Protein AF-A0AAW1XND9-F1 (afdb_monomer)

Solvent-accessible surface area (backbone atoms only — not comparable to full-atom values): 12584 Å² total; per-residue (Å²): 125,71,69,65,56,55,53,52,51,52,52,52,51,50,51,51,53,53,51,58,65,66,72,73,72,78,84,72,56,80,54,78,73,51,59,54,46,47,53,48,54,53,56,65,53,51,74,83,47,67,91,60,60,62,40,52,48,30,44,56,51,40,47,59,18,42,73,45,104,36,63,16,42,23,66,69,45,68,46,87,85,69,55,77,86,71,70,86,69,72,77,70,81,88,61,98,71,51,48,54,26,38,45,34,54,50,42,22,48,52,31,42,33,73,73,72,44,77,84,70,91,66,86,58,81,48,56,46,54,94,60,41,63,64,71,56,43,70,72,60,57,78,54,55,83,57,54,68,71,56,44,49,49,54,41,41,78,74,71,40,49,71,70,53,48,57,56,57,57,50,54,46,80,61,84,87,78,67,65,81,63,50,70,83,55,84,85,82,69,81,86,52,96,84,65,79,72,82,76,74,64,78,66,74

Structure (mmCIF, N/CA/C/O backbone):
data_AF-A0AAW1XND9-F1
#
_entry.id   AF-A0AAW1XND9-F1
#
loop_
_atom_site.group_PDB
_atom_site.id
_atom_site.type_symbol
_atom_site.label_atom_id
_atom_site.label_alt_id
_atom_site.label_comp_id
_atom_site.label_asym_id
_atom_site.label_entity_id
_atom_site.label_seq_id
_atom_site.pdbx_PDB_ins_code
_atom_site.Cartn_x
_atom_site.Cartn_y
_atom_site.Cartn_z
_atom_site.occupancy
_atom_site.B_iso_or_equiv
_atom_site.auth_seq_id
_atom_site.auth_comp_id
_atom_site.auth_asym_id
_atom_site.auth_atom_id
_atom_site.pdbx_PDB_model_num
ATOM 1 N N . MET A 1 1 ? -21.453 4.782 -55.027 1.00 54.72 1 MET A N 1
ATOM 2 C CA . MET A 1 1 ? -22.451 4.601 -53.940 1.00 54.72 1 MET A CA 1
ATOM 3 C C . MET A 1 1 ? -21.939 3.827 -52.712 1.00 54.72 1 MET A C 1
ATOM 5 O O . MET A 1 1 ? -22.489 4.045 -51.645 1.00 54.72 1 MET A O 1
ATOM 9 N N . LYS A 1 2 ? -20.880 2.998 -52.791 1.00 58.53 2 LYS A N 1
ATOM 10 C CA . LYS A 1 2 ? -20.396 2.176 -51.653 1.00 58.53 2 LYS A CA 1
ATOM 11 C C . LYS A 1 2 ? -19.623 2.944 -50.556 1.00 58.53 2 LYS A C 1
ATOM 13 O O . LYS A 1 2 ? -19.772 2.629 -49.385 1.00 58.53 2 LYS A O 1
ATOM 18 N N . ALA A 1 3 ? -18.882 4.001 -50.900 1.00 56.44 3 ALA A N 1
ATOM 19 C CA . ALA A 1 3 ? -18.059 4.751 -49.936 1.00 56.44 3 ALA A CA 1
ATOM 20 C C . ALA A 1 3 ? -18.861 5.561 -48.893 1.00 56.44 3 ALA A C 1
ATOM 22 O O . ALA A 1 3 ? -18.398 5.763 -47.775 1.00 56.44 3 ALA A O 1
ATOM 23 N N . ARG A 1 4 ? -20.088 5.985 -49.228 1.00 61.75 4 ARG A N 1
ATOM 24 C CA . ARG A 1 4 ? -20.937 6.781 -48.321 1.00 61.75 4 ARG A CA 1
ATOM 25 C C . ARG A 1 4 ? -21.449 5.961 -47.131 1.00 61.75 4 ARG A C 1
ATOM 27 O O . ARG A 1 4 ? -21.575 6.498 -46.039 1.00 61.75 4 ARG A O 1
ATOM 34 N N . TRP A 1 5 ? -21.681 4.664 -47.332 1.00 63.47 5 TRP A N 1
ATOM 35 C CA . TRP A 1 5 ? -22.137 3.752 -46.279 1.00 63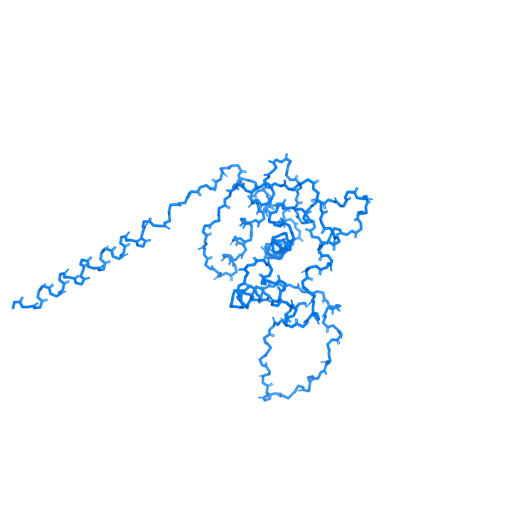.47 5 TRP A CA 1
ATOM 36 C C . TRP A 1 5 ? -21.012 3.335 -45.331 1.00 63.47 5 TRP A C 1
ATOM 38 O O . TRP A 1 5 ? -21.243 3.215 -44.133 1.00 63.47 5 TRP A O 1
ATOM 48 N N . VAL A 1 6 ? -19.783 3.192 -45.839 1.00 74.62 6 VAL A N 1
ATOM 49 C CA . VAL A 1 6 ? -18.612 2.881 -45.002 1.00 74.62 6 VAL A CA 1
ATOM 50 C C . VAL A 1 6 ? -18.315 4.031 -44.040 1.00 74.62 6 VAL A C 1
ATOM 52 O O . VAL A 1 6 ? -18.119 3.796 -42.853 1.00 74.62 6 VAL A O 1
ATOM 55 N N . PHE A 1 7 ? -18.364 5.279 -44.516 1.00 73.81 7 PHE A N 1
ATOM 56 C CA . PHE A 1 7 ? -18.145 6.444 -43.657 1.00 73.81 7 PHE A CA 1
ATOM 57 C C . PHE A 1 7 ? -19.231 6.581 -42.579 1.00 73.81 7 PHE A C 1
ATOM 59 O O . PHE A 1 7 ? -18.919 6.820 -41.418 1.00 73.81 7 PHE A O 1
ATOM 66 N N . ALA A 1 8 ? -20.499 6.345 -42.936 1.00 74.94 8 ALA A N 1
ATOM 67 C CA . ALA A 1 8 ? -21.600 6.365 -41.975 1.00 74.94 8 ALA A CA 1
ATOM 68 C C . ALA A 1 8 ? -21.445 5.290 -40.883 1.00 74.94 8 ALA A C 1
ATOM 70 O O . ALA A 1 8 ? -21.659 5.581 -39.711 1.00 74.94 8 ALA A O 1
ATOM 71 N N . MET A 1 9 ? -21.009 4.077 -41.242 1.00 77.31 9 MET A N 1
ATOM 72 C CA . MET A 1 9 ? -20.778 2.998 -40.273 1.00 77.31 9 MET A CA 1
ATOM 73 C C . MET A 1 9 ? -19.604 3.294 -39.335 1.00 77.31 9 MET A C 1
ATOM 75 O O . MET A 1 9 ? -19.715 3.047 -38.138 1.00 77.31 9 MET A O 1
ATOM 79 N N . VAL A 1 10 ? -18.511 3.875 -39.841 1.00 79.50 10 VAL A N 1
ATOM 80 C CA . VAL A 1 10 ? -17.361 4.269 -39.006 1.00 79.50 10 VAL A CA 1
ATOM 81 C C . VAL A 1 10 ? -17.747 5.373 -38.023 1.00 79.50 10 VAL A C 1
ATOM 83 O O . VAL A 1 10 ? -17.384 5.283 -36.854 1.00 79.50 10 VAL A O 1
ATOM 86 N N . VAL A 1 11 ? -18.520 6.373 -38.459 1.00 80.44 11 VAL A N 1
ATOM 87 C CA . VAL A 1 11 ? -18.984 7.462 -37.584 1.00 80.44 11 VAL A CA 1
ATOM 88 C C . VAL A 1 11 ? -19.924 6.932 -36.503 1.00 80.44 11 VAL A C 1
ATOM 90 O O . VAL A 1 11 ? -19.716 7.240 -35.337 1.00 80.44 11 VAL A O 1
ATOM 93 N N . VAL A 1 12 ? -20.898 6.084 -36.852 1.00 79.88 12 VAL A N 1
ATOM 94 C CA . VAL A 1 12 ? -21.815 5.483 -35.865 1.00 79.88 12 VAL A CA 1
ATOM 95 C C . VAL A 1 12 ? -21.052 4.610 -34.868 1.00 79.88 12 VAL A C 1
ATOM 97 O O . VAL A 1 12 ? -21.299 4.704 -33.669 1.00 79.88 12 VAL A O 1
ATOM 100 N N . PHE A 1 13 ? -20.086 3.814 -35.331 1.00 78.25 13 PHE A N 1
ATOM 101 C CA . PHE A 1 13 ? -19.268 2.983 -34.450 1.00 78.25 13 PHE A CA 1
ATOM 102 C C . PHE A 1 13 ? -18.411 3.837 -33.504 1.00 78.25 13 PHE A C 1
ATOM 104 O O . PHE A 1 13 ? -18.392 3.582 -32.303 1.00 78.25 13 PHE A O 1
ATOM 111 N N . PHE A 1 14 ? -17.778 4.905 -34.004 1.00 71.75 14 PHE A N 1
ATOM 112 C CA . PHE A 1 14 ? -17.032 5.845 -33.162 1.00 71.75 14 PHE A CA 1
ATOM 113 C C . PHE A 1 14 ? -17.938 6.577 -32.168 1.00 71.75 14 PHE A C 1
ATOM 115 O O . PHE A 1 14 ? -17.566 6.710 -31.008 1.00 71.75 14 PHE A O 1
ATOM 122 N N . SER A 1 15 ? -19.138 7.006 -32.565 1.00 72.00 15 SER A N 1
ATOM 123 C CA . SER A 1 15 ? -20.089 7.661 -31.657 1.00 72.00 15 SER A CA 1
ATOM 124 C C . SER A 1 15 ? -20.584 6.723 -30.555 1.00 72.00 15 SER A C 1
ATOM 126 O O . SER A 1 15 ? -20.690 7.147 -29.407 1.00 72.00 15 SER A O 1
ATOM 128 N N . VAL A 1 16 ? -20.840 5.450 -30.871 1.00 72.06 16 VAL A N 1
ATOM 129 C CA . VAL A 1 16 ? -21.242 4.442 -29.876 1.00 72.06 16 VAL A CA 1
ATOM 130 C C . VAL A 1 16 ? -20.089 4.126 -28.922 1.00 72.06 16 VAL A C 1
ATOM 132 O O . VAL A 1 16 ? -20.309 4.084 -27.715 1.00 72.06 16 VAL A O 1
ATOM 135 N N . VAL A 1 17 ? -18.858 3.984 -29.425 1.00 70.38 17 VAL A N 1
ATOM 136 C CA . VAL A 1 17 ? -17.667 3.762 -28.585 1.00 70.38 17 VAL A CA 1
ATOM 137 C C . VAL A 1 17 ? -17.398 4.966 -27.677 1.00 70.38 17 VAL A C 1
ATOM 139 O O . VAL A 1 17 ? -17.220 4.774 -26.477 1.00 70.38 17 VAL A O 1
ATOM 142 N N . ILE A 1 18 ? -17.455 6.196 -28.207 1.00 62.56 18 ILE A N 1
ATOM 143 C CA . ILE A 1 18 ? -17.292 7.435 -27.424 1.00 62.56 18 ILE A CA 1
ATOM 144 C C . ILE A 1 18 ? -18.392 7.549 -26.360 1.00 62.56 18 ILE A C 1
ATOM 146 O O . ILE A 1 18 ? -18.117 7.904 -25.211 1.00 62.56 18 ILE A O 1
ATOM 150 N N . SER A 1 19 ? -19.636 7.206 -26.710 1.00 61.00 19 SER A N 1
ATOM 151 C CA . SER A 1 19 ? -20.745 7.216 -25.757 1.00 61.00 19 SER A CA 1
ATOM 152 C C . SER A 1 19 ? -20.571 6.164 -24.660 1.00 61.00 19 SER A C 1
ATOM 154 O O . SER A 1 19 ? -20.905 6.449 -23.515 1.00 61.00 19 SER A O 1
ATOM 156 N N . TRP A 1 20 ? -20.017 4.988 -24.972 1.00 51.31 20 TRP A N 1
ATOM 157 C CA . TRP A 1 20 ? -19.762 3.930 -23.988 1.00 51.31 20 TRP A CA 1
ATOM 158 C C . TRP A 1 20 ? -18.602 4.268 -23.043 1.00 51.31 20 TRP A C 1
ATOM 160 O O . TRP A 1 20 ? -18.659 3.931 -21.859 1.00 51.31 20 TRP A O 1
ATOM 170 N N . SER A 1 21 ? -17.586 4.993 -23.526 1.00 51.00 21 SER A N 1
ATOM 171 C CA . SER A 1 21 ? -16.521 5.537 -22.672 1.00 51.00 21 SER A CA 1
ATOM 172 C C . SER A 1 21 ? -17.011 6.643 -21.731 1.00 51.00 21 SER A C 1
ATOM 174 O O . SER A 1 21 ? -16.506 6.748 -20.618 1.00 51.00 21 SER A O 1
ATOM 176 N N . ASN A 1 22 ? -18.026 7.421 -22.125 1.00 52.88 22 ASN A N 1
ATOM 177 C CA . ASN A 1 22 ? -18.561 8.505 -21.293 1.00 52.88 22 ASN A CA 1
ATOM 178 C C . ASN A 1 22 ? -19.518 8.023 -20.187 1.00 52.88 22 ASN A C 1
ATOM 180 O O . ASN A 1 22 ? -19.703 8.726 -19.200 1.00 52.88 22 ASN A O 1
ATOM 184 N N . THR A 1 23 ? -20.109 6.828 -20.302 1.00 42.19 23 THR A N 1
ATOM 185 C CA . THR A 1 23 ? -21.113 6.318 -19.342 1.00 42.19 23 THR A CA 1
ATOM 186 C C . THR A 1 23 ? -20.542 5.475 -18.195 1.00 42.19 23 THR A C 1
ATOM 188 O O . THR A 1 23 ? -21.293 4.760 -17.537 1.00 42.19 23 THR A O 1
ATOM 191 N N . ARG A 1 24 ? -19.226 5.503 -17.938 1.00 47.62 24 ARG A N 1
ATOM 192 C CA . ARG A 1 24 ? -18.616 4.719 -16.842 1.00 47.62 24 ARG A CA 1
ATOM 193 C C . ARG A 1 24 ? -17.697 5.526 -15.921 1.00 47.62 24 ARG A C 1
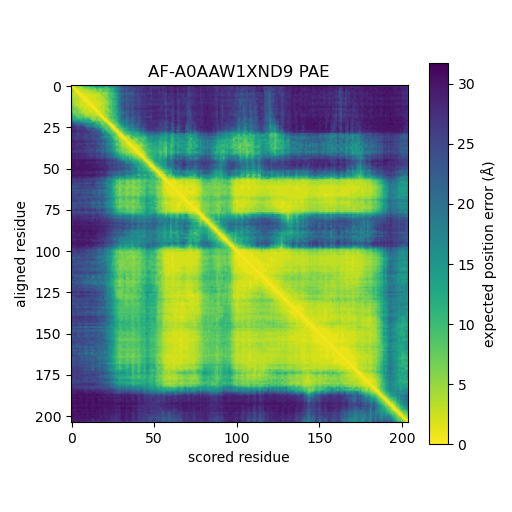ATOM 195 O O . ARG A 1 24 ? -16.731 4.990 -15.388 1.00 47.62 24 ARG A O 1
ATOM 202 N N . VAL A 1 25 ? -18.036 6.792 -15.696 1.00 44.78 25 VAL A N 1
ATOM 203 C CA . VAL A 1 25 ? -17.562 7.565 -14.539 1.00 44.78 25 VAL A CA 1
ATOM 204 C C . VAL A 1 25 ? -18.786 8.165 -13.851 1.00 44.78 25 VAL A C 1
ATOM 206 O O . VAL A 1 25 ? -18.973 9.374 -13.802 1.00 44.78 25 VAL A O 1
ATOM 209 N N . GLU A 1 26 ? -19.670 7.298 -13.358 1.00 43.38 26 GLU A N 1
ATOM 210 C CA . GLU A 1 26 ? -20.587 7.714 -12.302 1.00 43.38 26 GLU A CA 1
ATOM 211 C C . GLU A 1 26 ? -19.734 7.812 -11.033 1.00 43.38 26 GLU A C 1
ATOM 213 O O . GLU A 1 26 ? -19.273 6.810 -10.481 1.00 43.38 26 GLU A O 1
ATOM 218 N N . SER A 1 27 ? -19.425 9.050 -10.658 1.00 44.75 27 SER A N 1
ATOM 219 C CA . SER A 1 27 ? -18.696 9.432 -9.453 1.00 44.75 27 SER A CA 1
ATOM 220 C C . SER A 1 27 ? -19.566 9.158 -8.222 1.00 44.75 27 SER A C 1
ATOM 222 O O . SER A 1 27 ? -20.038 10.071 -7.549 1.00 44.75 27 SER A O 1
ATOM 224 N N . GLU A 1 28 ? -19.816 7.889 -7.927 1.00 47.56 28 GLU A N 1
ATOM 225 C CA . GLU A 1 28 ? -20.579 7.481 -6.754 1.00 47.56 28 GLU A CA 1
ATOM 226 C C . GLU A 1 28 ? -19.681 7.446 -5.506 1.00 47.56 28 GLU A C 1
ATOM 228 O O . GLU A 1 28 ? -18.756 6.642 -5.403 1.00 47.56 28 GLU A O 1
ATOM 233 N N . ARG A 1 29 ? -20.047 8.287 -4.524 1.00 52.44 29 ARG A N 1
ATOM 234 C CA . ARG A 1 29 ? -19.648 8.277 -3.099 1.00 52.44 29 ARG A CA 1
ATOM 235 C C . ARG A 1 29 ? -18.260 8.807 -2.724 1.00 52.44 29 ARG A C 1
ATOM 237 O O . ARG A 1 29 ? -17.490 8.118 -2.060 1.00 52.44 29 ARG A O 1
ATOM 244 N N . GLU A 1 30 ? -18.011 10.097 -2.928 1.00 53.81 30 GLU A N 1
ATOM 245 C CA . GLU A 1 30 ? -17.234 10.845 -1.926 1.00 53.81 30 GLU A CA 1
ATOM 246 C C . GLU A 1 30 ? -18.230 11.549 -0.992 1.00 53.81 30 GLU A C 1
ATOM 248 O O . GLU A 1 30 ? -19.000 12.411 -1.418 1.00 53.81 30 GLU A O 1
ATOM 253 N N . LYS A 1 31 ? -18.305 11.132 0.280 1.00 58.16 31 LYS A N 1
ATOM 254 C CA . LYS A 1 31 ? -19.190 11.782 1.263 1.00 58.16 31 LYS A CA 1
ATOM 255 C C . LYS A 1 31 ? -18.728 13.241 1.441 1.00 58.16 31 LYS A C 1
ATOM 257 O O . LYS A 1 31 ? -17.542 13.447 1.678 1.00 58.16 31 LYS A O 1
ATOM 262 N N . PRO A 1 32 ? -19.615 14.252 1.452 1.00 56.12 32 PRO A N 1
ATOM 263 C CA . PRO A 1 32 ? -19.213 15.655 1.641 1.00 56.12 32 PRO A CA 1
ATOM 264 C C . PRO A 1 32 ? -18.427 15.939 2.938 1.00 56.12 32 PRO A C 1
ATOM 266 O O . PRO A 1 32 ? -17.696 16.917 3.026 1.00 56.12 32 PRO A O 1
ATOM 269 N N . SER A 1 33 ? -18.564 15.087 3.962 1.00 55.97 33 SER A N 1
ATOM 270 C CA . SER A 1 33 ? -17.793 15.158 5.213 1.00 55.97 33 SER A CA 1
ATOM 271 C C . SER A 1 33 ? -16.352 14.643 5.088 1.00 55.97 33 SER A C 1
ATOM 273 O O . SER A 1 33 ? -15.500 14.947 5.922 1.00 55.97 33 SER A O 1
ATOM 275 N N . LEU A 1 34 ? -16.088 13.813 4.081 1.00 58.41 34 LEU A N 1
ATOM 276 C CA . LEU A 1 34 ? -14.794 13.196 3.820 1.00 58.41 34 LEU A CA 1
ATOM 277 C C . LEU A 1 34 ? -13.900 14.145 3.013 1.00 58.41 34 LEU A C 1
ATOM 279 O O . LEU A 1 34 ? -12.729 14.290 3.345 1.00 58.41 34 LEU A O 1
ATOM 283 N N . SER A 1 35 ? -14.473 14.887 2.061 1.00 59.38 35 SER A N 1
ATOM 284 C CA . SER A 1 35 ? -13.762 15.926 1.302 1.00 59.38 35 SER A CA 1
ATOM 285 C C . SER A 1 35 ? -13.323 17.107 2.182 1.00 59.38 35 SER A C 1
ATOM 287 O O . SER A 1 35 ? -12.207 17.618 2.048 1.00 59.38 35 SER A O 1
ATOM 289 N N . SER A 1 36 ? -14.156 17.514 3.147 1.00 57.03 36 SER A N 1
ATOM 290 C CA . SER A 1 36 ? -13.797 18.534 4.141 1.00 57.03 36 SER A CA 1
ATOM 291 C C . SER A 1 36 ? -12.726 18.038 5.118 1.00 57.03 36 SER A C 1
ATOM 293 O O . SER A 1 36 ? -11.793 18.779 5.432 1.00 57.03 36 SER A O 1
ATOM 295 N N . SER A 1 37 ? -12.794 16.765 5.525 1.00 58.66 37 SER A N 1
ATOM 296 C CA . SER A 1 37 ? -11.753 16.122 6.337 1.00 58.66 37 SER A CA 1
ATOM 297 C C . SER A 1 37 ? -10.425 16.044 5.581 1.00 58.66 37 SER A C 1
ATOM 299 O O . SER A 1 37 ? -9.407 16.455 6.125 1.00 58.66 37 SER A O 1
ATOM 301 N N . LEU A 1 38 ? -10.427 15.634 4.310 1.00 62.28 38 LEU A N 1
ATOM 302 C CA . LEU A 1 38 ? -9.232 15.562 3.462 1.00 62.28 38 LEU A CA 1
ATOM 303 C C . LEU A 1 38 ? -8.592 16.939 3.240 1.00 62.28 38 LEU A C 1
ATOM 305 O O . LEU A 1 38 ? -7.367 17.071 3.267 1.00 62.28 38 LEU A O 1
ATOM 309 N N . SER A 1 39 ? -9.420 17.976 3.084 1.00 58.97 39 SER A N 1
ATOM 310 C CA . SER A 1 39 ? -8.969 19.370 3.013 1.00 58.97 39 SER A CA 1
ATOM 311 C C . SER A 1 39 ? -8.295 19.799 4.319 1.00 58.97 39 SER A C 1
ATOM 313 O O . SER A 1 39 ? -7.218 20.394 4.291 1.00 58.97 39 SER A O 1
ATOM 315 N N . SER A 1 40 ? -8.875 19.428 5.466 1.00 53.88 40 SER A N 1
ATOM 316 C CA . SER A 1 40 ? -8.305 19.732 6.782 1.00 53.88 40 SER A CA 1
ATOM 317 C C . SER A 1 40 ? -7.014 18.951 7.070 1.00 53.88 40 SER A C 1
ATOM 319 O O . SER A 1 40 ? -6.026 19.555 7.482 1.00 53.88 40 SER A O 1
ATOM 321 N N . SER A 1 41 ? -6.966 17.652 6.752 1.00 55.31 41 SER A N 1
ATOM 322 C CA . SER A 1 41 ? -5.778 16.803 6.886 1.00 55.31 41 SER A CA 1
ATOM 323 C C . SER A 1 41 ? -4.650 17.271 5.974 1.00 55.31 41 SER A C 1
ATOM 325 O O . SER A 1 41 ? -3.511 17.338 6.419 1.00 55.31 41 SER A O 1
ATOM 327 N N . SER A 1 42 ? -4.976 17.675 4.739 1.00 54.25 42 SER A N 1
ATOM 328 C CA . SER A 1 42 ? -4.039 18.316 3.807 1.00 54.25 42 SER A CA 1
ATOM 329 C C . SER A 1 42 ? -3.450 19.609 4.371 1.00 54.25 42 SER A C 1
ATOM 331 O O . SER A 1 42 ? -2.277 19.889 4.144 1.00 54.25 42 SER A O 1
ATOM 333 N N . SER A 1 43 ? -4.255 20.407 5.081 1.00 45.72 43 SER A N 1
ATOM 334 C CA . SER A 1 43 ? -3.805 21.672 5.674 1.00 45.72 43 SER A CA 1
ATOM 335 C C . SER A 1 43 ? -3.025 21.493 6.979 1.00 45.72 43 SER A C 1
ATOM 337 O O . SER A 1 43 ? -2.101 22.256 7.239 1.00 45.72 43 SER A O 1
ATOM 339 N N . SER A 1 44 ? -3.322 20.467 7.785 1.00 39.97 44 SER A N 1
ATOM 340 C CA . SER A 1 44 ? -2.553 20.177 9.000 1.00 39.97 44 SER A CA 1
ATOM 341 C C . SER A 1 44 ? -1.185 19.574 8.672 1.00 39.97 44 SER A C 1
ATOM 343 O O . SER A 1 44 ? -0.194 19.950 9.299 1.00 39.97 44 SER A O 1
ATOM 345 N N . SER A 1 45 ? -1.101 18.709 7.653 1.00 44.41 45 SER A N 1
ATOM 346 C CA . SER A 1 45 ? 0.160 18.114 7.188 1.00 44.41 45 SER A CA 1
ATOM 347 C C . SER A 1 45 ? 0.996 19.046 6.297 1.00 44.41 45 SER A C 1
ATOM 349 O O . SER A 1 45 ? 2.172 18.767 6.068 1.00 44.41 45 SER A O 1
ATOM 351 N N . SER A 1 46 ? 0.451 20.187 5.848 1.00 37.59 46 SER A N 1
ATOM 352 C CA . SER A 1 46 ? 1.215 21.218 5.123 1.00 37.59 46 SER A CA 1
ATOM 353 C C . SER A 1 46 ? 2.003 22.167 6.030 1.00 37.59 46 SER A C 1
ATOM 355 O O . SER A 1 46 ? 2.724 23.024 5.528 1.00 37.59 46 SER A O 1
ATOM 357 N N . SER A 1 47 ? 1.863 22.058 7.354 1.00 29.92 47 SER A N 1
ATOM 358 C CA . SER A 1 47 ? 2.451 23.021 8.297 1.00 29.92 47 SER A CA 1
ATOM 359 C C . SER A 1 47 ? 3.950 22.815 8.555 1.00 29.92 47 SER A C 1
ATOM 361 O O . SER A 1 47 ? 4.566 23.674 9.181 1.00 29.92 47 SER A O 1
ATOM 363 N N . GLN A 1 48 ? 4.546 21.690 8.128 1.00 39.03 48 GLN A N 1
ATOM 364 C CA . GLN A 1 48 ? 5.903 21.320 8.564 1.00 39.03 48 GLN A CA 1
ATOM 365 C C . GLN A 1 48 ? 6.803 20.599 7.541 1.00 39.03 48 GLN A C 1
ATOM 367 O O . GLN A 1 48 ? 7.978 20.414 7.834 1.00 39.03 48 GLN A O 1
ATOM 372 N N . GLU A 1 49 ? 6.332 20.250 6.340 1.00 37.62 49 GLU A N 1
ATOM 373 C CA . GLU A 1 49 ? 7.138 19.538 5.327 1.00 37.62 49 GLU A CA 1
ATOM 374 C C . GLU A 1 49 ? 6.907 20.121 3.915 1.00 37.62 49 GLU A C 1
ATOM 376 O O . GLU A 1 49 ? 5.802 20.601 3.632 1.00 37.62 49 GLU A O 1
ATOM 381 N N . PRO A 1 50 ? 7.915 20.109 3.012 1.00 40.78 50 PRO A N 1
ATOM 382 C CA . PRO A 1 50 ? 7.739 20.459 1.603 1.00 40.78 50 PRO A CA 1
ATOM 383 C C . PRO A 1 50 ? 6.530 19.728 1.016 1.00 40.78 50 PRO A C 1
ATOM 385 O O . PRO A 1 50 ? 6.377 18.523 1.166 1.00 40.78 50 PRO A O 1
ATOM 388 N N . THR A 1 51 ? 5.678 20.468 0.315 1.00 45.28 51 THR A N 1
ATOM 389 C CA . THR A 1 51 ? 4.298 20.142 -0.094 1.00 45.28 51 THR A CA 1
ATOM 390 C C . THR A 1 51 ? 4.067 18.830 -0.872 1.00 45.28 51 THR A C 1
ATOM 392 O O . THR A 1 51 ? 2.920 18.520 -1.194 1.00 45.28 51 THR A O 1
ATOM 395 N N . GLY A 1 52 ? 5.108 18.039 -1.147 1.00 45.50 52 GLY A N 1
ATOM 396 C CA . GLY A 1 52 ? 5.036 16.721 -1.782 1.00 45.50 52 GLY A CA 1
ATOM 397 C C . GLY A 1 52 ? 5.389 15.526 -0.885 1.00 45.50 52 GLY A C 1
ATOM 398 O O . GLY A 1 52 ? 4.936 14.425 -1.164 1.00 45.50 52 GLY A O 1
ATOM 399 N N . THR A 1 53 ? 6.150 15.688 0.195 1.00 46.84 53 THR A N 1
ATOM 400 C CA . THR A 1 53 ? 6.657 14.555 1.002 1.00 46.84 53 THR A CA 1
ATOM 401 C C . THR A 1 53 ? 5.611 13.970 1.948 1.00 46.84 53 THR A C 1
ATOM 403 O O . THR A 1 53 ? 5.516 12.752 2.070 1.00 46.84 53 THR A O 1
ATOM 406 N N . SER A 1 54 ? 4.772 14.812 2.556 1.00 50.09 54 SER A N 1
ATOM 407 C CA . SER A 1 54 ? 3.671 14.370 3.423 1.00 50.09 54 SER A CA 1
ATOM 408 C C . SER A 1 54 ? 2.608 13.581 2.656 1.00 50.09 54 SER A C 1
ATOM 410 O O . SER A 1 54 ? 2.013 12.649 3.186 1.00 50.09 54 SER A O 1
ATOM 412 N N . ARG A 1 55 ? 2.403 13.903 1.372 1.00 53.59 55 ARG A N 1
ATOM 413 C CA . ARG A 1 55 ? 1.413 13.230 0.518 1.00 53.59 55 ARG A CA 1
ATOM 414 C C . ARG A 1 55 ? 1.870 11.855 0.034 1.00 53.59 55 ARG A C 1
ATOM 416 O O . ARG A 1 55 ? 1.044 10.965 -0.127 1.00 53.59 55 ARG A O 1
ATOM 423 N N . LEU A 1 56 ? 3.177 11.683 -0.148 1.00 60.84 56 LEU A N 1
ATOM 424 C CA . LEU A 1 56 ? 3.803 10.406 -0.500 1.00 60.84 56 LEU A CA 1
ATOM 425 C C . LEU A 1 56 ? 3.918 9.460 0.697 1.00 60.84 56 LEU A C 1
ATOM 427 O O . LEU A 1 56 ? 3.973 8.248 0.519 1.00 60.84 56 LEU A O 1
ATOM 431 N N . SER A 1 57 ? 3.882 9.992 1.921 1.00 69.06 57 SER A N 1
ATOM 432 C CA . SER A 1 57 ? 3.783 9.146 3.110 1.00 69.06 57 SER A CA 1
ATOM 433 C C . SER A 1 57 ? 2.481 8.345 3.126 1.00 69.06 57 SER A C 1
ATOM 435 O O . SER A 1 57 ? 2.484 7.199 3.559 1.00 69.06 57 SER A O 1
ATOM 437 N N . TYR A 1 58 ? 1.377 8.904 2.613 1.00 78.88 58 TYR A N 1
ATOM 438 C CA . TYR A 1 58 ? 0.092 8.205 2.622 1.00 78.88 58 TYR A CA 1
ATOM 439 C C . TYR A 1 58 ? 0.090 6.954 1.745 1.00 78.88 58 TYR A C 1
ATOM 441 O O . TYR A 1 58 ? -0.535 5.981 2.141 1.00 78.88 58 TYR A O 1
ATOM 449 N N . SER A 1 59 ? 0.800 6.930 0.609 1.00 82.56 59 SER A N 1
ATOM 450 C CA . SER A 1 59 ? 0.857 5.725 -0.231 1.00 82.56 59 SER A CA 1
ATOM 451 C C . SER A 1 59 ? 1.581 4.570 0.452 1.00 82.56 59 SER A C 1
ATOM 453 O O . SER A 1 59 ? 1.130 3.433 0.343 1.00 82.56 59 SER A O 1
ATOM 455 N N . ALA A 1 60 ? 2.666 4.862 1.177 1.00 84.81 60 ALA A N 1
ATOM 456 C CA . ALA A 1 60 ? 3.382 3.856 1.959 1.00 84.81 60 ALA A CA 1
ATOM 457 C C . ALA A 1 60 ? 2.507 3.340 3.111 1.00 84.81 60 ALA A C 1
ATOM 459 O O . ALA A 1 60 ? 2.298 2.137 3.232 1.00 84.81 60 ALA A O 1
ATOM 460 N N . SER A 1 61 ? 1.886 4.248 3.869 1.00 84.19 61 SER A N 1
ATOM 461 C CA . SER A 1 61 ? 1.005 3.857 4.970 1.00 84.19 61 SER A CA 1
ATOM 462 C C . SER A 1 61 ? -0.249 3.131 4.514 1.00 84.19 61 SER A C 1
ATOM 464 O O . SER A 1 61 ? -0.683 2.200 5.179 1.00 84.19 61 SER A O 1
ATOM 466 N N . PHE A 1 62 ? -0.827 3.502 3.371 1.00 88.31 62 PHE A N 1
ATOM 467 C CA . PHE A 1 62 ? -1.965 2.783 2.803 1.00 88.31 62 PHE A CA 1
ATOM 468 C C . PHE A 1 62 ? -1.580 1.378 2.358 1.00 88.31 62 PHE A C 1
ATOM 470 O O . PHE A 1 62 ? -2.357 0.447 2.547 1.00 88.31 62 PHE A O 1
ATOM 477 N N . PHE A 1 63 ? -0.383 1.215 1.788 1.00 90.88 63 PHE A N 1
ATOM 478 C CA . PHE A 1 63 ? 0.138 -0.105 1.470 1.00 90.88 63 PHE A CA 1
ATOM 479 C C . PHE A 1 63 ? 0.288 -0.943 2.741 1.00 90.88 63 PHE A C 1
ATOM 481 O O . PHE A 1 63 ? -0.312 -2.010 2.802 1.00 90.88 63 PHE A O 1
ATOM 488 N N . HIS A 1 64 ? 0.997 -0.453 3.762 1.00 88.19 64 HIS A N 1
ATOM 489 C CA . HIS A 1 64 ? 1.202 -1.205 5.005 1.00 88.19 64 HIS A CA 1
ATOM 490 C C . HIS A 1 64 ? -0.100 -1.500 5.761 1.00 88.19 64 HIS A C 1
ATOM 492 O O . HIS A 1 64 ? -0.229 -2.588 6.313 1.00 88.19 64 HIS A O 1
ATOM 498 N N . ASP A 1 65 ? -1.076 -0.589 5.730 1.00 89.62 65 ASP A N 1
ATOM 499 C CA . ASP A 1 65 ? -2.420 -0.819 6.270 1.00 89.62 65 ASP A CA 1
ATOM 500 C C . ASP A 1 65 ? -3.112 -1.969 5.528 1.00 89.62 65 ASP A C 1
ATOM 502 O O . ASP A 1 65 ? -3.437 -2.998 6.101 1.00 89.62 65 ASP A O 1
ATOM 506 N N . CYS A 1 66 ? -3.246 -1.864 4.205 1.00 92.25 66 CYS A N 1
ATOM 507 C CA . CYS A 1 66 ? -3.922 -2.885 3.409 1.00 92.25 66 CYS A CA 1
ATOM 508 C C . CYS A 1 66 ? -3.195 -4.237 3.381 1.00 92.25 66 CYS A C 1
ATOM 510 O O . CYS A 1 66 ? -3.825 -5.267 3.115 1.00 92.25 66 CYS A O 1
ATOM 512 N N . PHE A 1 67 ? -1.879 -4.245 3.605 1.00 92.19 67 PHE A N 1
ATOM 513 C CA . PHE A 1 67 ? -1.078 -5.461 3.583 1.00 92.19 67 PHE A CA 1
ATOM 514 C C . PHE A 1 67 ? -1.286 -6.324 4.826 1.00 92.19 67 PHE A C 1
ATOM 516 O O . PHE A 1 67 ? -0.980 -7.505 4.754 1.00 92.19 67 PHE A O 1
ATOM 523 N N . ILE A 1 68 ? -1.846 -5.813 5.928 1.00 91.44 68 ILE A N 1
ATOM 524 C CA . ILE A 1 68 ? -2.038 -6.562 7.182 1.00 91.44 68 ILE A CA 1
ATOM 525 C C . ILE A 1 68 ? -3.503 -6.493 7.598 1.00 91.44 68 ILE A C 1
ATOM 527 O O . ILE A 1 68 ? -4.013 -5.413 7.834 1.00 91.44 68 ILE A O 1
ATOM 531 N N . GLU A 1 69 ? -4.199 -7.636 7.641 1.00 89.31 69 GLU A N 1
ATOM 532 C CA . GLU A 1 69 ? -5.630 -7.745 8.011 1.00 89.31 69 GLU A CA 1
ATOM 533 C C . GLU A 1 69 ? -6.628 -6.851 7.227 1.00 89.31 69 GLU A C 1
ATOM 535 O O . GLU A 1 69 ? -7.842 -6.936 7.421 1.00 89.31 69 GLU A O 1
ATOM 540 N N . GLY A 1 70 ? -6.150 -6.086 6.242 1.00 90.19 70 GLY A N 1
ATOM 541 C CA . GLY A 1 70 ? -6.945 -5.299 5.309 1.00 90.19 70 GLY A CA 1
ATOM 542 C C . GLY A 1 70 ? -6.862 -3.798 5.572 1.00 90.19 70 GLY A C 1
ATOM 543 O O . GLY A 1 70 ? -6.296 -3.334 6.544 1.00 90.19 70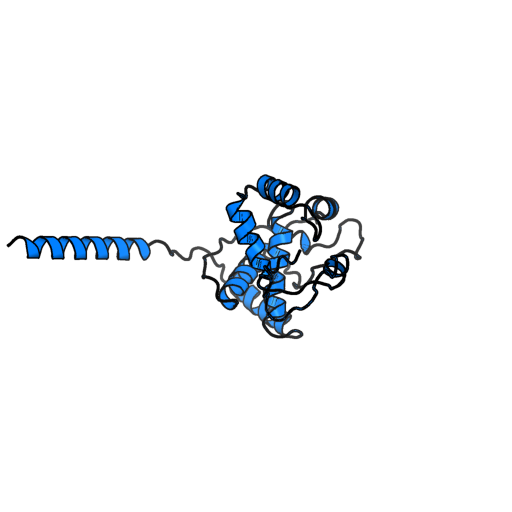 GLY A O 1
ATOM 544 N N . CYS A 1 71 ? -7.439 -3.011 4.663 1.00 92.00 71 CYS A N 1
ATOM 545 C CA . CYS A 1 71 ? -7.428 -1.557 4.784 1.00 92.00 71 CYS A CA 1
ATOM 546 C C . CYS A 1 71 ? -8.437 -1.132 5.866 1.00 92.00 71 CYS A C 1
ATOM 548 O O . CYS A 1 71 ? -9.626 -0.955 5.566 1.00 92.00 71 CYS A O 1
ATOM 550 N N . ASP A 1 72 ? -7.984 -1.009 7.108 1.00 90.38 72 ASP A N 1
ATOM 551 C CA . ASP A 1 72 ? -8.807 -0.681 8.271 1.00 90.38 72 ASP A CA 1
ATOM 552 C C . ASP A 1 72 ? -8.177 0.403 9.170 1.00 90.38 72 ASP A C 1
ATOM 554 O O . ASP A 1 72 ? -8.676 0.680 10.255 1.00 90.38 72 ASP A O 1
ATOM 558 N N . ALA A 1 73 ? -7.126 1.089 8.727 1.00 87.69 73 ALA A N 1
ATOM 559 C CA . ALA A 1 73 ? -6.377 2.078 9.506 1.00 87.69 73 ALA A CA 1
ATOM 560 C C . ALA A 1 73 ? -5.796 1.549 10.839 1.00 87.69 73 ALA A C 1
ATOM 562 O O . ALA A 1 73 ? -5.494 2.350 11.734 1.00 87.69 73 ALA A O 1
ATOM 563 N N . SER A 1 74 ? -5.613 0.232 10.986 1.00 86.00 74 SER A N 1
ATOM 564 C CA . SER A 1 74 ? -5.030 -0.400 12.179 1.00 86.00 74 SER A CA 1
ATOM 565 C C . SER A 1 74 ? -3.594 0.058 12.444 1.00 86.00 74 SER A C 1
ATOM 567 O O . SER A 1 74 ? -3.203 0.204 13.605 1.00 86.00 74 SER A O 1
ATOM 569 N N . ILE A 1 75 ? -2.837 0.406 11.398 1.00 82.12 75 ILE A N 1
ATOM 570 C CA . ILE A 1 75 ? -1.466 0.937 11.512 1.00 82.12 75 ILE A CA 1
ATOM 571 C C . ILE A 1 75 ? -1.387 2.290 12.242 1.00 82.12 75 ILE A C 1
ATOM 573 O O . ILE A 1 75 ? -0.340 2.678 12.761 1.00 82.12 75 ILE A O 1
ATOM 577 N N . LEU A 1 76 ? -2.498 3.032 12.305 1.00 79.50 76 LEU A N 1
ATOM 578 C CA . LEU A 1 76 ? -2.563 4.349 12.950 1.00 79.50 76 LEU A CA 1
ATOM 579 C C . LEU A 1 76 ? -2.981 4.266 14.424 1.00 79.50 76 LEU A C 1
ATOM 581 O O . LEU A 1 76 ? -2.987 5.286 15.131 1.00 79.50 76 LEU A O 1
ATOM 585 N N . LEU A 1 77 ? -3.322 3.065 14.893 1.00 76.81 77 LEU A N 1
ATOM 586 C CA . LEU A 1 77 ? -3.645 2.788 16.283 1.00 76.81 77 LEU A CA 1
ATOM 587 C C . LEU A 1 77 ? -2.369 2.543 17.090 1.00 76.81 77 LEU A C 1
ATOM 589 O O . LEU A 1 77 ? -1.334 2.129 16.578 1.00 76.81 77 LEU A O 1
ATOM 593 N N . ASN A 1 78 ? -2.442 2.845 18.384 1.00 71.06 78 ASN A N 1
ATOM 594 C CA . ASN A 1 78 ? -1.368 2.477 19.295 1.00 71.06 78 ASN A CA 1
ATOM 595 C C . ASN A 1 78 ? -1.528 1.000 19.668 1.00 71.06 78 ASN A C 1
ATOM 597 O O . ASN A 1 78 ? -2.659 0.544 19.838 1.00 71.06 78 ASN A O 1
ATOM 601 N N . ASP A 1 79 ? -0.409 0.315 19.902 1.00 64.62 79 ASP A N 1
ATOM 602 C CA . ASP A 1 79 ? -0.419 -1.046 20.432 1.00 64.62 79 ASP A CA 1
ATOM 603 C C . ASP A 1 79 ? -1.227 -1.119 21.739 1.00 64.62 79 ASP A C 1
ATOM 605 O O . ASP A 1 79 ? -0.968 -0.397 22.713 1.00 64.62 79 ASP A O 1
ATOM 609 N N . SER A 1 80 ? -2.220 -2.007 21.748 1.00 60.62 80 SER A N 1
ATOM 610 C CA . SER A 1 80 ? -3.067 -2.340 22.895 1.00 60.62 80 SER A CA 1
ATOM 611 C C . SER A 1 80 ? -2.280 -2.853 24.105 1.00 60.62 80 SER A C 1
ATOM 613 O O . SER A 1 80 ? -2.772 -2.749 25.229 1.00 60.62 80 SER A O 1
ATOM 615 N N . ASN A 1 81 ? -1.044 -3.324 23.913 1.00 59.41 81 ASN A N 1
ATOM 616 C CA . ASN A 1 81 ? -0.144 -3.740 24.992 1.00 59.41 81 ASN A CA 1
ATOM 617 C C . ASN A 1 81 ? 0.566 -2.562 25.688 1.00 59.41 81 ASN A C 1
ATOM 619 O O . ASN A 1 81 ? 1.396 -2.765 26.575 1.00 59.41 81 ASN A O 1
ATOM 623 N N . GLY A 1 82 ? 0.254 -1.316 25.309 1.00 56.38 82 GLY A N 1
ATOM 624 C CA . GLY A 1 82 ? 0.817 -0.110 25.922 1.00 56.38 82 GLY A CA 1
ATOM 625 C C . GLY A 1 82 ? 2.240 0.216 25.466 1.00 56.38 82 GLY A C 1
ATOM 626 O O . GLY A 1 82 ? 2.843 1.163 25.978 1.00 56.38 82 GLY A O 1
ATOM 627 N N . ASN A 1 83 ? 2.777 -0.521 24.492 1.00 57.03 83 ASN A N 1
ATOM 628 C CA . ASN A 1 83 ? 4.087 -0.246 23.932 1.00 57.03 83 ASN A CA 1
ATOM 629 C C . ASN A 1 83 ? 3.989 0.888 22.898 1.00 57.03 83 ASN A C 1
ATOM 631 O O . ASN A 1 83 ? 3.758 0.683 21.711 1.00 57.03 83 ASN A O 1
ATOM 635 N N . GLN A 1 84 ? 4.157 2.126 23.363 1.00 55.69 84 GLN A N 1
ATOM 636 C CA . GLN A 1 84 ? 4.148 3.325 22.512 1.00 55.69 84 GLN A CA 1
ATOM 637 C C . GLN A 1 84 ? 5.365 3.419 21.575 1.00 55.69 84 GLN A C 1
ATOM 639 O O . GLN A 1 84 ? 5.471 4.374 20.810 1.00 55.69 84 GLN A O 1
ATOM 644 N N . SER A 1 85 ? 6.300 2.468 21.644 1.00 49.34 85 SER A N 1
ATOM 645 C CA . SER A 1 85 ? 7.596 2.575 20.976 1.00 49.34 85 SER A CA 1
ATOM 646 C C . SER A 1 85 ? 7.570 2.253 19.475 1.00 49.34 85 SER A C 1
ATOM 648 O O . SER A 1 85 ? 8.578 2.489 18.813 1.00 49.34 85 SER A O 1
ATOM 650 N N . TYR A 1 86 ? 6.463 1.737 18.930 1.00 53.94 86 TYR A N 1
ATOM 651 C CA . TYR A 1 86 ? 6.410 1.201 17.560 1.00 53.94 86 TYR A CA 1
ATOM 652 C C . TYR A 1 86 ? 5.509 1.972 16.581 1.00 53.94 86 TYR A C 1
ATOM 654 O O . TYR A 1 86 ? 5.130 1.443 15.540 1.00 53.94 86 TYR A O 1
ATOM 662 N N . SER A 1 87 ? 5.170 3.237 16.852 1.00 49.00 87 SER A N 1
ATOM 663 C CA . SER A 1 87 ? 4.384 4.042 15.903 1.00 49.00 87 SER A CA 1
ATOM 664 C C . SER A 1 87 ? 5.268 4.593 14.774 1.00 49.00 87 SER A C 1
ATOM 666 O O . SER A 1 87 ? 5.639 5.768 14.800 1.00 49.00 87 SER A O 1
ATOM 668 N N . ILE A 1 88 ? 5.639 3.761 13.798 1.00 50.09 88 ILE A N 1
ATOM 669 C CA . ILE A 1 88 ? 6.536 4.191 12.709 1.00 50.09 88 ILE A CA 1
ATOM 670 C C . ILE A 1 88 ? 5.832 5.127 11.703 1.00 50.09 88 ILE A C 1
ATOM 672 O O . ILE A 1 88 ? 6.503 5.888 11.014 1.00 50.09 88 ILE A O 1
ATOM 676 N N . GLU A 1 89 ? 4.493 5.209 11.682 1.00 53.00 89 GLU A N 1
ATOM 677 C CA . GLU A 1 89 ? 3.785 5.906 10.587 1.00 53.00 89 GLU A CA 1
ATOM 678 C C . GLU A 1 89 ? 2.638 6.835 11.009 1.00 53.00 89 GLU A C 1
ATOM 680 O O . GLU A 1 89 ? 1.714 7.130 10.247 1.00 53.00 89 GLU A O 1
ATOM 685 N N . LYS A 1 90 ? 2.680 7.361 12.234 1.00 57.72 90 LYS A N 1
ATOM 686 C CA . LYS A 1 90 ? 1.614 8.236 12.736 1.00 57.72 90 LYS A CA 1
ATOM 687 C C . LYS A 1 90 ? 1.732 9.662 12.186 1.00 57.72 90 LYS A C 1
ATOM 689 O O . LYS A 1 90 ? 2.173 10.569 12.885 1.00 57.72 90 LYS A O 1
ATOM 694 N N . GLN A 1 91 ? 1.314 9.876 10.940 1.00 52.34 91 GLN A N 1
ATOM 695 C CA . GLN A 1 91 ? 1.269 11.215 10.327 1.00 52.34 91 GLN A CA 1
ATOM 696 C C . GLN A 1 91 ? -0.139 11.830 10.263 1.00 52.34 91 GLN A C 1
ATOM 698 O O . GLN A 1 91 ? -0.293 12.994 9.891 1.00 52.34 91 GLN A O 1
ATOM 703 N N . ALA A 1 92 ? -1.180 11.083 10.643 1.00 50.62 92 ALA A N 1
ATOM 704 C CA . ALA A 1 92 ? -2.561 11.557 10.612 1.00 50.62 92 ALA A CA 1
ATOM 705 C C . ALA A 1 92 ? -3.074 11.959 12.004 1.00 50.62 92 ALA A C 1
ATOM 707 O O . ALA A 1 92 ? -2.908 11.237 12.990 1.00 50.62 92 ALA A O 1
ATOM 708 N N . THR A 1 93 ? -3.750 13.110 12.084 1.00 51.72 93 THR A N 1
ATOM 709 C CA . THR A 1 93 ? -4.530 13.488 13.269 1.00 51.72 93 THR A CA 1
ATOM 710 C C . THR A 1 93 ? -5.675 12.483 13.448 1.00 51.72 93 THR A C 1
ATOM 712 O O . THR A 1 93 ? -6.427 12.278 12.492 1.00 51.72 93 THR A O 1
ATOM 715 N N . PRO A 1 94 ? -5.849 11.861 14.632 1.00 47.91 94 PRO A N 1
ATOM 716 C CA . PRO A 1 94 ? -6.927 10.902 14.850 1.00 47.91 94 PRO A CA 1
ATOM 717 C C . PRO A 1 94 ? -8.286 11.564 14.613 1.00 47.91 94 PRO A C 1
ATOM 719 O O . PRO A 1 94 ? -8.673 12.474 15.350 1.00 47.91 94 PRO A O 1
ATOM 722 N N . ASN A 1 95 ? -9.015 11.120 13.590 1.00 50.00 95 ASN A N 1
ATOM 723 C CA . ASN A 1 95 ? -10.371 11.591 13.342 1.00 50.00 95 ASN A CA 1
ATOM 724 C C . ASN A 1 95 ? -11.350 10.640 14.042 1.00 50.00 95 ASN A C 1
ATOM 726 O O . ASN A 1 95 ? -11.342 9.436 13.807 1.00 50.00 95 ASN A O 1
ATOM 730 N N . ARG A 1 96 ? -12.176 11.163 14.952 1.00 46.06 96 ARG A N 1
ATOM 731 C CA . ARG A 1 96 ? -12.931 10.376 15.952 1.00 46.06 96 ARG A CA 1
ATOM 732 C C . ARG A 1 96 ? -14.191 9.679 15.399 1.00 46.06 96 ARG A C 1
ATOM 734 O O . ARG A 1 96 ? -15.154 9.497 16.136 1.00 46.06 96 ARG A O 1
ATOM 741 N N . GLY A 1 97 ? -14.213 9.338 14.109 1.00 50.41 97 GLY A N 1
ATOM 742 C CA . GLY A 1 97 ? -15.449 9.058 13.368 1.00 50.41 97 GLY A CA 1
ATOM 743 C C . GLY A 1 97 ? -15.505 7.793 12.511 1.00 50.41 97 GLY A C 1
ATOM 744 O O . GLY A 1 97 ? -16.529 7.612 11.857 1.00 50.41 97 GLY A O 1
ATOM 745 N N . GLY A 1 98 ? -14.480 6.933 12.473 1.00 55.66 98 GLY A N 1
ATOM 746 C CA . GLY A 1 98 ? -14.509 5.760 11.585 1.00 55.66 98 GLY A CA 1
ATOM 747 C C . GLY A 1 98 ? -14.265 6.115 10.109 1.00 55.66 98 GLY A C 1
ATOM 748 O O . GLY A 1 98 ? -14.919 5.554 9.236 1.00 55.66 98 GLY A O 1
ATOM 749 N N . ILE A 1 99 ? -13.447 7.139 9.846 1.00 71.12 99 ILE A N 1
ATOM 750 C CA . ILE A 1 99 ? -13.264 7.781 8.528 1.00 71.12 99 ILE A CA 1
ATOM 751 C C . ILE A 1 99 ? -11.786 7.723 8.095 1.00 71.12 99 ILE A C 1
ATOM 753 O O . ILE A 1 99 ? -11.434 8.132 6.989 1.00 71.12 99 ILE A O 1
ATOM 757 N N . LEU A 1 100 ? -10.890 7.241 8.956 1.00 79.69 100 LEU A N 1
ATOM 758 C CA . LEU A 1 100 ? -9.453 7.357 8.747 1.00 79.69 100 LEU A CA 1
ATOM 759 C C . LEU A 1 100 ? -8.965 6.482 7.590 1.00 79.69 100 LEU A C 1
ATOM 761 O O . LEU A 1 100 ? -8.157 6.941 6.784 1.00 79.69 100 LEU A O 1
ATOM 765 N N . CYS A 1 101 ? -9.510 5.276 7.448 1.00 85.94 101 CYS A N 1
ATOM 766 C CA . CYS A 1 101 ? -9.146 4.395 6.345 1.00 85.94 101 CYS A CA 1
ATOM 767 C C . CYS A 1 101 ? -9.552 4.971 4.974 1.00 85.94 101 CYS A C 1
ATOM 769 O O . CYS A 1 101 ? -8.777 4.956 4.016 1.00 85.94 101 CYS A O 1
ATOM 771 N N . ASP A 1 102 ? -10.747 5.562 4.880 1.00 86.06 102 ASP A N 1
ATOM 772 C CA . ASP A 1 102 ? -11.183 6.228 3.650 1.00 86.06 102 ASP A CA 1
ATOM 773 C C . ASP A 1 102 ? -10.334 7.473 3.344 1.00 86.06 102 ASP A C 1
ATOM 775 O O . ASP A 1 102 ? -10.028 7.736 2.180 1.00 86.06 102 ASP A O 1
ATOM 779 N N . VAL A 1 103 ? -9.905 8.219 4.370 1.00 82.56 103 VAL A N 1
ATOM 780 C CA . VAL A 1 103 ? -8.961 9.337 4.202 1.00 82.56 103 VAL A CA 1
ATOM 781 C C . VAL A 1 103 ? -7.629 8.840 3.652 1.00 82.56 103 VAL A C 1
ATOM 783 O O . VAL A 1 103 ? -7.103 9.459 2.732 1.00 82.56 103 VAL A O 1
ATOM 786 N N . LEU A 1 104 ? -7.098 7.730 4.164 1.00 84.06 104 LEU A N 1
ATOM 787 C CA . LEU A 1 104 ? -5.824 7.172 3.715 1.00 84.06 104 LEU A CA 1
ATOM 788 C C . LEU A 1 104 ? -5.890 6.708 2.248 1.00 84.06 104 LEU A C 1
ATOM 790 O O . LEU A 1 104 ? -4.995 7.016 1.454 1.00 84.06 104 LEU A O 1
ATOM 794 N N . ALA A 1 105 ? -6.994 6.067 1.856 1.00 88.62 105 ALA A N 1
ATOM 795 C CA . ALA A 1 105 ? -7.239 5.657 0.475 1.00 88.62 105 ALA A CA 1
ATOM 796 C C . ALA A 1 105 ? -7.357 6.860 -0.484 1.00 88.62 105 ALA A C 1
ATOM 798 O O . ALA A 1 105 ? -6.765 6.867 -1.567 1.00 88.62 105 ALA A O 1
ATOM 799 N N . LEU A 1 106 ? -8.094 7.904 -0.090 1.00 86.88 106 LEU A N 1
ATOM 800 C CA . LEU A 1 106 ? -8.251 9.117 -0.900 1.00 86.88 106 LEU A CA 1
ATOM 801 C C . LEU A 1 106 ? -6.968 9.943 -0.976 1.00 86.88 106 LEU A C 1
ATOM 803 O O . LEU A 1 106 ? -6.610 10.420 -2.051 1.00 86.88 106 LEU A O 1
ATOM 807 N N . ALA A 1 107 ? -6.249 10.081 0.137 1.00 83.75 107 ALA A N 1
ATOM 808 C CA . ALA A 1 107 ? -4.971 10.778 0.170 1.00 83.75 107 ALA A CA 1
ATOM 809 C C . ALA A 1 107 ? -3.937 10.082 -0.724 1.00 83.75 107 ALA A C 1
ATOM 811 O O . ALA A 1 107 ? -3.190 10.756 -1.432 1.00 83.75 107 ALA A O 1
ATOM 812 N N . THR A 1 108 ? -3.948 8.746 -0.762 1.00 86.38 108 THR A N 1
ATOM 813 C CA . THR A 1 108 ? -3.107 7.956 -1.671 1.00 86.38 108 THR A CA 1
ATOM 814 C C . THR A 1 108 ? -3.462 8.201 -3.135 1.00 86.38 108 THR A C 1
ATOM 816 O O . THR A 1 108 ? -2.568 8.467 -3.938 1.00 86.38 108 THR A O 1
ATOM 819 N N . ARG A 1 109 ? -4.753 8.189 -3.500 1.00 88.50 109 ARG A N 1
ATOM 820 C CA . ARG A 1 109 ? -5.211 8.550 -4.857 1.00 88.50 109 ARG A CA 1
ATOM 821 C C . ARG A 1 109 ? -4.719 9.935 -5.262 1.00 88.50 109 ARG A C 1
ATOM 823 O O . ARG A 1 109 ? -4.186 10.101 -6.358 1.00 88.50 109 ARG A O 1
ATOM 830 N N . ASP A 1 110 ? -4.889 10.915 -4.383 1.00 84.75 110 ASP A N 1
ATOM 831 C CA . ASP A 1 110 ? -4.475 12.291 -4.645 1.00 84.75 110 ASP A CA 1
ATOM 832 C C . ASP A 1 110 ? -2.950 12.399 -4.771 1.00 84.75 110 ASP A C 1
ATOM 834 O O . ASP A 1 110 ? -2.457 13.113 -5.643 1.00 84.75 110 ASP A O 1
ATOM 838 N N . GLY A 1 111 ? -2.198 11.651 -3.959 1.00 82.94 111 GLY A N 1
ATOM 839 C CA . GLY A 1 111 ? -0.745 11.525 -4.077 1.00 82.94 111 GLY A CA 1
ATOM 840 C C . GLY A 1 111 ? -0.316 10.967 -5.436 1.00 82.94 111 GLY A C 1
ATOM 841 O O .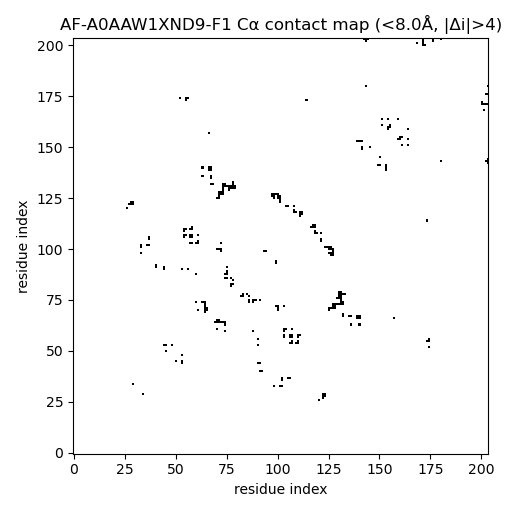 GLY A 1 111 ? 0.527 11.568 -6.101 1.00 82.94 111 GLY A O 1
ATOM 842 N N . VAL A 1 112 ? -0.946 9.879 -5.894 1.00 83.75 112 VAL A N 1
ATOM 843 C CA . VAL A 1 112 ? -0.685 9.280 -7.217 1.00 83.75 112 VAL A CA 1
ATOM 844 C C . VAL A 1 112 ? -0.996 10.267 -8.342 1.00 83.75 112 VAL A C 1
ATOM 846 O O . VAL A 1 112 ? -0.192 10.420 -9.260 1.00 83.75 112 VAL A O 1
ATOM 849 N N . PHE A 1 113 ? -2.126 10.972 -8.264 1.00 85.44 113 PHE A N 1
ATOM 850 C CA . PHE A 1 113 ? -2.510 11.965 -9.268 1.00 85.44 113 PHE A CA 1
ATOM 851 C C . PHE A 1 113 ? -1.515 13.133 -9.334 1.00 85.44 113 PHE A C 1
ATOM 853 O O . PHE A 1 113 ? -1.077 13.522 -10.417 1.00 85.44 113 PHE A O 1
ATOM 860 N N . LEU A 1 114 ? -1.098 13.662 -8.180 1.00 81.75 114 LEU A N 1
ATOM 861 C CA . LEU A 1 114 ? -0.115 14.748 -8.101 1.00 81.75 114 LEU A CA 1
ATOM 862 C C . LEU A 1 114 ? 1.281 14.325 -8.567 1.00 81.75 114 LEU A C 1
ATOM 864 O O . LEU A 1 114 ? 2.021 15.149 -9.100 1.00 81.75 114 LEU A O 1
ATOM 868 N N . ALA A 1 115 ? 1.628 13.049 -8.414 1.00 79.00 115 ALA A N 1
ATOM 869 C CA . ALA A 1 115 ? 2.859 12.486 -8.953 1.00 79.00 115 ALA A CA 1
ATOM 870 C C . ALA A 1 115 ? 2.822 12.254 -10.480 1.00 79.00 115 ALA A C 1
ATOM 872 O O . ALA A 1 115 ? 3.781 11.730 -11.047 1.00 79.00 115 ALA A O 1
ATOM 873 N N . GLY A 1 116 ? 1.737 12.647 -11.159 1.00 83.19 116 GLY A N 1
ATOM 874 C CA . GLY A 1 116 ? 1.556 12.487 -12.604 1.00 83.19 116 GLY A CA 1
ATOM 875 C C . GLY A 1 116 ? 0.931 11.152 -13.014 1.00 83.19 116 GLY A C 1
ATOM 876 O O . GLY A 1 116 ? 0.905 10.829 -14.202 1.00 83.19 116 GLY A O 1
ATOM 877 N N . GLY A 1 117 ? 0.436 10.369 -12.054 1.00 84.31 117 GLY A N 1
ATOM 878 C CA . GLY A 1 117 ? -0.334 9.157 -12.305 1.00 84.31 117 GLY A CA 1
ATOM 879 C C . GLY A 1 117 ? -1.765 9.444 -12.784 1.00 84.31 117 GLY A C 1
ATOM 880 O O . GLY A 1 117 ? -2.242 10.581 -12.733 1.00 84.31 117 GLY A O 1
ATOM 881 N N . PRO A 1 118 ? -2.484 8.414 -13.263 1.00 88.19 118 PRO A N 1
ATOM 882 C CA . PRO A 1 118 ? -3.869 8.569 -13.684 1.00 88.19 118 PRO A CA 1
ATOM 883 C C . PRO A 1 118 ? -4.777 8.847 -12.482 1.00 88.19 118 PRO A C 1
ATOM 885 O O . PRO A 1 118 ? -4.588 8.295 -11.399 1.00 88.19 118 PRO A O 1
ATOM 888 N N . PHE A 1 119 ? -5.817 9.652 -12.694 1.00 87.69 119 PHE A N 1
ATOM 889 C CA . PHE A 1 119 ? -6.918 9.729 -11.741 1.00 87.69 119 PHE A CA 1
ATOM 890 C C . PHE A 1 119 ? -7.768 8.459 -11.834 1.00 87.69 119 PHE A C 1
ATOM 892 O O . PHE A 1 119 ? -8.112 8.015 -12.932 1.00 87.69 119 PHE A O 1
ATOM 899 N N . TYR A 1 120 ? -8.147 7.904 -10.688 1.00 86.31 120 TYR A N 1
ATOM 900 C CA . TYR A 1 120 ? -9.070 6.780 -10.599 1.00 86.31 120 TYR A CA 1
ATOM 901 C C . TYR A 1 120 ? -10.062 7.002 -9.451 1.00 86.31 120 TYR A C 1
ATOM 903 O O . TYR A 1 120 ? -9.684 7.537 -8.406 1.00 86.31 120 TYR A O 1
ATOM 911 N N . PRO A 1 121 ? -11.339 6.614 -9.615 1.00 87.50 121 PRO A N 1
ATOM 912 C CA . PRO A 1 121 ? -12.305 6.707 -8.532 1.00 87.50 121 PRO A CA 1
ATOM 913 C C . PRO A 1 121 ? -11.945 5.712 -7.420 1.00 87.50 121 PRO A C 1
ATOM 915 O O . PRO A 1 121 ? -11.634 4.552 -7.685 1.00 87.50 121 PRO A O 1
ATOM 918 N N . VAL A 1 122 ? -12.020 6.164 -6.168 1.00 87.56 122 VAL A N 1
ATOM 919 C CA . VAL A 1 122 ? -11.823 5.324 -4.981 1.00 87.56 122 VAL A CA 1
ATOM 920 C C . VAL A 1 122 ? -13.166 5.128 -4.303 1.00 87.56 122 VAL A C 1
ATOM 922 O O . VAL A 1 122 ? -13.826 6.095 -3.931 1.00 87.56 122 VAL A O 1
ATOM 925 N N . LEU A 1 123 ? -13.561 3.867 -4.130 1.00 87.06 123 LEU A N 1
ATOM 926 C CA . LEU A 1 123 ? -14.746 3.521 -3.352 1.00 87.06 123 LEU A CA 1
ATOM 927 C C . LEU A 1 123 ? -14.488 3.809 -1.869 1.00 87.06 123 LEU A C 1
ATOM 929 O O . LEU A 1 123 ? -13.437 3.434 -1.344 1.00 87.06 123 LEU A O 1
ATOM 933 N N . THR A 1 124 ? -15.455 4.446 -1.213 1.00 84.19 124 THR A N 1
ATOM 934 C CA . THR A 1 124 ? -15.435 4.771 0.222 1.00 84.19 124 THR A CA 1
ATOM 935 C C . THR A 1 124 ? -16.454 3.926 0.989 1.00 84.19 124 THR A C 1
ATOM 937 O O . THR A 1 124 ? -17.320 3.270 0.394 1.00 84.19 124 THR A O 1
ATOM 940 N N . GLY A 1 125 ? -16.368 3.943 2.316 1.00 85.50 125 GLY A N 1
ATOM 941 C CA . GLY A 1 125 ? -17.192 3.155 3.229 1.00 85.50 125 GLY A CA 1
ATOM 942 C C . GLY A 1 125 ? -16.412 2.088 3.993 1.00 85.50 125 GLY A C 1
ATOM 943 O O . GLY A 1 125 ? -17.043 1.196 4.569 1.00 85.50 125 GLY A O 1
ATOM 944 N N . ARG A 1 126 ? -15.073 2.157 3.998 1.00 86.19 126 ARG A N 1
ATOM 945 C CA . ARG A 1 126 ? -14.246 1.318 4.875 1.00 86.19 126 ARG A CA 1
ATOM 946 C C . ARG A 1 126 ? -14.494 1.704 6.331 1.00 86.19 126 ARG A C 1
ATOM 948 O O . ARG A 1 126 ? -14.941 2.811 6.625 1.00 86.19 126 ARG A O 1
ATOM 955 N N . ARG A 1 127 ? -14.265 0.762 7.243 1.00 86.81 127 ARG A N 1
ATOM 956 C CA . ARG A 1 127 ? -14.432 0.976 8.683 1.00 86.81 127 ARG A CA 1
ATOM 957 C C . ARG A 1 127 ? -13.071 0.924 9.344 1.00 86.81 127 ARG A C 1
ATOM 959 O O . ARG A 1 127 ? -12.290 0.038 9.024 1.00 86.81 127 ARG A O 1
ATOM 966 N N . ASP A 1 128 ? -12.842 1.853 10.260 1.00 85.94 128 ASP A N 1
ATOM 967 C CA . ASP A 1 128 ? -11.622 1.864 11.054 1.00 85.94 128 ASP A CA 1
ATOM 968 C C . ASP A 1 128 ? -11.614 0.668 12.025 1.00 85.94 128 ASP A C 1
ATOM 970 O O . ASP A 1 128 ? -12.650 0.301 12.597 1.00 85.94 128 ASP A O 1
ATOM 974 N N . SER A 1 129 ? -10.437 0.086 12.211 1.00 86.06 129 SER A N 1
ATOM 975 C CA . SER A 1 129 ? -10.150 -0.981 13.154 1.00 86.06 129 SER A CA 1
ATOM 976 C C . SER A 1 129 ? -10.256 -0.492 14.590 1.00 86.06 129 SER A C 1
ATOM 978 O O . SER A 1 129 ? -10.232 0.707 14.883 1.00 86.06 129 SER A O 1
ATOM 980 N N . THR A 1 130 ? -10.317 -1.440 15.518 1.00 83.00 130 THR A N 1
ATOM 981 C CA . THR A 1 130 ? -10.247 -1.162 16.960 1.00 83.00 130 THR A CA 1
ATOM 982 C C . THR A 1 130 ? -8.947 -1.638 17.599 1.00 83.00 130 THR A C 1
ATOM 984 O O . THR A 1 130 ? -8.751 -1.406 18.790 1.00 83.00 130 THR A O 1
ATOM 987 N N . GLN A 1 131 ? -8.079 -2.304 16.838 1.00 81.19 131 GLN A N 1
ATOM 988 C CA . GLN A 1 131 ? -6.816 -2.869 17.309 1.00 81.19 131 GLN A CA 1
ATOM 989 C C . GLN A 1 131 ? -5.735 -2.773 16.224 1.00 81.19 131 GLN A C 1
ATOM 991 O O . GLN A 1 131 ? -6.050 -2.625 15.048 1.00 81.19 131 GLN A O 1
ATOM 996 N N . SER A 1 132 ? -4.471 -2.843 16.633 1.00 84.06 132 SER A N 1
ATOM 997 C CA . SER A 1 132 ? -3.302 -2.875 15.746 1.00 84.06 132 SER A CA 1
ATOM 998 C C . SER A 1 132 ? -2.699 -4.281 15.683 1.00 84.06 132 SER A C 1
ATOM 1000 O O . SER A 1 132 ? -2.710 -4.979 16.695 1.00 84.06 132 SER A O 1
ATOM 1002 N N . TYR A 1 133 ? -2.089 -4.639 14.553 1.00 85.50 133 TYR A N 1
ATOM 1003 C CA . TYR A 1 133 ? -1.538 -5.975 14.276 1.00 85.50 133 TYR A CA 1
ATOM 1004 C C . TYR A 1 133 ? -0.011 -5.940 14.123 1.00 85.50 133 TYR A C 1
ATOM 1006 O O . TYR A 1 133 ? 0.530 -6.009 13.019 1.00 85.50 133 TYR A O 1
ATOM 1014 N N . PHE A 1 134 ? 0.702 -5.711 15.228 1.00 83.25 134 PHE A N 1
ATOM 1015 C CA . PHE A 1 134 ? 2.153 -5.498 15.181 1.00 83.25 134 PHE A CA 1
ATOM 1016 C C . PHE A 1 134 ? 2.938 -6.776 14.856 1.00 83.25 134 PHE A C 1
ATOM 1018 O O . PHE A 1 134 ? 3.861 -6.738 14.042 1.00 83.25 134 PHE A O 1
ATOM 1025 N N . ASP A 1 135 ? 2.579 -7.899 15.481 1.00 84.44 135 ASP A N 1
ATOM 1026 C CA . ASP A 1 135 ? 3.295 -9.166 15.300 1.00 84.44 135 ASP A CA 1
ATOM 1027 C C . ASP A 1 135 ? 3.100 -9.704 13.875 1.00 84.44 135 ASP A C 1
ATOM 1029 O O . ASP A 1 135 ? 4.044 -10.194 13.249 1.00 84.44 135 ASP A O 1
ATOM 1033 N N . GLU A 1 136 ? 1.898 -9.535 13.328 1.00 87.69 136 GLU A N 1
ATOM 1034 C CA . GLU A 1 136 ? 1.555 -9.862 11.948 1.00 87.69 136 GLU A CA 1
ATOM 1035 C C . GLU A 1 136 ? 2.305 -8.954 10.969 1.00 87.69 136 GLU A C 1
ATOM 1037 O O . GLU A 1 136 ? 2.913 -9.442 10.016 1.00 87.69 136 GLU A O 1
ATOM 1042 N N . ALA A 1 137 ? 2.350 -7.642 11.230 1.00 86.62 137 ALA A N 1
ATOM 1043 C CA . ALA A 1 137 ? 3.114 -6.700 10.413 1.00 86.62 137 ALA A CA 1
ATOM 1044 C C . ALA A 1 137 ? 4.606 -7.058 10.358 1.00 86.62 137 ALA A C 1
ATOM 1046 O O . ALA A 1 137 ? 5.215 -7.016 9.289 1.00 86.62 137 ALA A O 1
ATOM 1047 N N . LEU A 1 138 ? 5.193 -7.465 11.486 1.00 85.19 138 LEU A N 1
ATOM 1048 C CA . LEU A 1 138 ? 6.596 -7.875 11.553 1.00 85.19 138 LEU A CA 1
ATOM 1049 C C . LEU A 1 138 ? 6.886 -9.158 10.756 1.00 85.19 138 LEU A C 1
ATOM 1051 O O . LEU A 1 138 ? 8.006 -9.338 10.264 1.00 85.19 138 LEU A O 1
ATOM 1055 N N . ALA A 1 139 ? 5.908 -10.058 10.666 1.00 87.12 139 ALA A N 1
ATOM 1056 C CA . ALA A 1 139 ? 6.045 -11.341 9.988 1.00 87.12 139 ALA A CA 1
ATOM 1057 C C . ALA A 1 139 ? 5.741 -11.267 8.485 1.00 87.12 139 ALA A C 1
ATOM 1059 O O . ALA A 1 139 ? 6.348 -12.006 7.708 1.00 87.12 139 ALA A O 1
ATOM 1060 N N . GLU A 1 140 ? 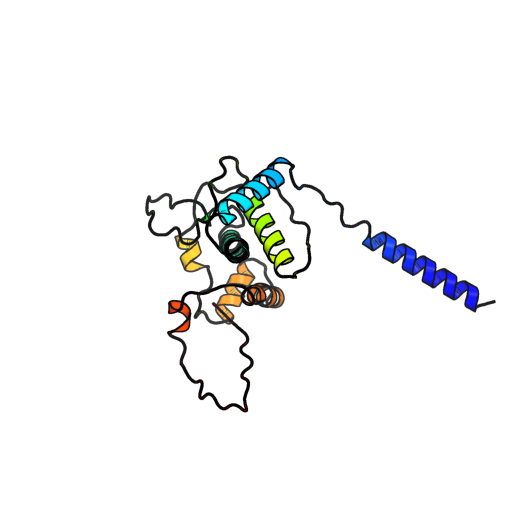4.803 -10.410 8.082 1.00 89.75 140 GLU A N 1
ATOM 1061 C CA . GLU A 1 140 ? 4.218 -10.451 6.742 1.00 89.75 140 GLU A CA 1
ATOM 1062 C C . GLU A 1 140 ? 4.617 -9.281 5.843 1.00 89.75 140 GLU A C 1
ATOM 1064 O O . GLU A 1 140 ? 4.548 -9.437 4.626 1.00 89.75 140 GLU A O 1
ATOM 1069 N N . ILE A 1 141 ? 5.076 -8.142 6.377 1.00 89.19 141 ILE A N 1
ATOM 1070 C CA . ILE A 1 141 ? 5.572 -7.048 5.528 1.00 89.19 141 ILE A CA 1
ATOM 1071 C C . ILE A 1 141 ? 6.920 -7.457 4.907 1.00 89.19 141 ILE A C 1
ATOM 1073 O O . ILE A 1 141 ? 7.862 -7.758 5.648 1.00 89.19 141 ILE A O 1
ATOM 1077 N N . PRO A 1 142 ? 7.046 -7.448 3.563 1.00 90.12 142 PRO A N 1
ATOM 1078 C CA . PRO A 1 142 ? 8.304 -7.765 2.901 1.00 90.12 142 PRO A CA 1
ATOM 1079 C C . PRO A 1 142 ? 9.414 -6.794 3.300 1.00 90.12 142 PRO A C 1
ATOM 1081 O O . PRO A 1 142 ? 9.215 -5.577 3.316 1.00 90.12 142 PRO A O 1
ATOM 1084 N N . LYS A 1 143 ? 10.593 -7.333 3.595 1.00 86.25 143 LYS A N 1
ATOM 1085 C CA . LYS A 1 143 ? 11.756 -6.551 4.017 1.00 86.25 143 LYS A CA 1
ATOM 1086 C C . LYS A 1 143 ? 12.616 -6.076 2.839 1.00 86.25 143 LYS A C 1
ATOM 1088 O O . LYS A 1 143 ? 12.679 -6.768 1.821 1.00 86.25 143 LYS A O 1
ATOM 1093 N N . PRO A 1 144 ? 13.381 -4.980 3.037 1.00 83.62 144 PRO A N 1
ATOM 1094 C CA . PRO A 1 144 ? 14.480 -4.514 2.182 1.00 83.62 144 PRO A CA 1
ATOM 1095 C C . PRO A 1 144 ? 15.320 -5.569 1.471 1.00 83.62 144 PRO A C 1
ATOM 1097 O O . PRO A 1 144 ? 15.719 -5.413 0.312 1.00 83.62 144 PRO A O 1
ATOM 1100 N N . ASP A 1 145 ? 15.638 -6.620 2.208 1.00 81.88 145 ASP A N 1
ATOM 1101 C CA . ASP A 1 145 ? 16.586 -7.665 1.870 1.00 81.88 145 ASP A CA 1
ATOM 1102 C C . ASP A 1 145 ? 15.919 -9.019 1.592 1.00 81.88 145 ASP A C 1
ATOM 1104 O O . ASP A 1 145 ? 16.625 -10.006 1.359 1.00 81.88 145 ASP A O 1
ATOM 1108 N N . ASP A 1 146 ? 14.583 -9.074 1.565 1.00 85.31 146 ASP A N 1
ATOM 1109 C CA . ASP A 1 146 ? 13.855 -10.296 1.239 1.00 85.31 146 ASP A CA 1
ATOM 1110 C C . ASP A 1 146 ? 14.141 -10.753 -0.198 1.00 85.31 146 ASP A C 1
ATOM 1112 O O . ASP A 1 146 ? 14.358 -9.980 -1.138 1.00 85.31 146 ASP A O 1
ATOM 1116 N N . ASN A 1 147 ? 14.108 -12.070 -0.390 1.00 89.81 147 ASN A N 1
ATOM 1117 C CA 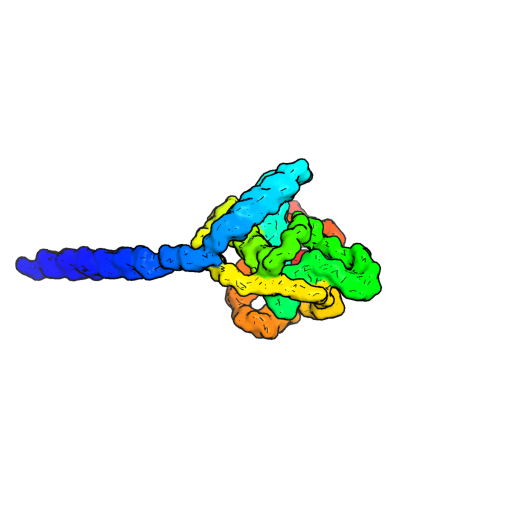. ASN A 1 147 ? 14.195 -12.657 -1.718 1.00 89.81 147 ASN A CA 1
ATOM 1118 C C . ASN A 1 147 ? 12.900 -12.375 -2.498 1.00 89.81 147 ASN A C 1
ATOM 1120 O O . ASN A 1 147 ? 11.805 -12.556 -1.969 1.00 89.81 147 ASN A O 1
ATOM 1124 N N . ILE A 1 148 ? 13.014 -12.058 -3.792 1.00 89.94 148 ILE A N 1
ATOM 1125 C CA . ILE A 1 148 ? 11.864 -11.845 -4.680 1.00 89.94 148 ILE A CA 1
ATOM 1126 C C . ILE A 1 148 ? 10.848 -12.997 -4.639 1.00 89.94 148 ILE A C 1
ATOM 1128 O O . ILE A 1 148 ? 9.649 -12.751 -4.714 1.00 89.94 148 ILE A O 1
ATOM 1132 N N . THR A 1 149 ? 11.291 -14.246 -4.459 1.00 94.06 149 THR A N 1
ATOM 1133 C CA . THR A 1 149 ? 10.384 -15.400 -4.322 1.00 94.06 149 THR A CA 1
ATOM 1134 C C . THR A 1 149 ? 9.499 -15.290 -3.078 1.00 94.06 149 THR A C 1
ATOM 1136 O O . THR A 1 149 ? 8.322 -15.637 -3.127 1.00 94.06 149 THR A O 1
ATOM 1139 N N . GLN A 1 150 ? 10.050 -14.792 -1.969 1.00 92.75 150 GLN A N 1
ATOM 1140 C CA . GLN A 1 150 ? 9.310 -14.570 -0.729 1.00 92.75 150 GLN A CA 1
ATOM 1141 C C . GLN A 1 150 ? 8.357 -13.383 -0.872 1.00 92.75 150 GLN A C 1
ATOM 1143 O O . GLN A 1 150 ? 7.192 -13.503 -0.500 1.00 92.75 150 GLN A O 1
ATOM 1148 N N . THR A 1 151 ? 8.804 -12.284 -1.485 1.00 92.31 151 THR A N 1
ATOM 1149 C CA . THR A 1 151 ? 7.944 -11.130 -1.778 1.00 92.31 151 THR A CA 1
ATOM 1150 C C . THR A 1 151 ? 6.749 -11.536 -2.643 1.00 92.31 151 THR A C 1
ATOM 1152 O O . THR A 1 151 ? 5.610 -11.271 -2.273 1.00 92.31 151 THR A O 1
ATOM 1155 N N . LEU A 1 152 ? 6.976 -12.244 -3.756 1.00 94.75 152 LEU A N 1
ATOM 1156 C CA . LEU A 1 152 ? 5.897 -12.725 -4.629 1.00 94.75 152 LEU A CA 1
ATOM 1157 C C . LEU A 1 152 ? 4.934 -13.658 -3.885 1.00 94.75 152 LEU A C 1
ATOM 1159 O O . LEU A 1 152 ? 3.721 -13.546 -4.050 1.00 94.75 152 LEU A O 1
ATOM 1163 N N . HIS A 1 153 ? 5.454 -14.535 -3.022 1.00 94.50 153 HIS A N 1
ATOM 1164 C CA . HIS A 1 153 ? 4.623 -15.403 -2.194 1.00 94.50 153 HIS A CA 1
ATOM 1165 C C . HIS A 1 153 ? 3.717 -14.596 -1.249 1.00 94.50 153 HIS A C 1
ATOM 1167 O O . HIS A 1 153 ? 2.507 -14.818 -1.245 1.00 94.50 153 HIS A O 1
ATOM 1173 N N . LEU A 1 154 ? 4.262 -13.625 -0.509 1.00 93.56 154 LEU A N 1
ATOM 1174 C CA . LEU A 1 154 ? 3.490 -12.774 0.408 1.00 93.56 154 LEU A CA 1
ATOM 1175 C C . LEU A 1 154 ? 2.398 -11.980 -0.325 1.00 93.56 154 LEU A C 1
ATOM 1177 O O . LEU A 1 154 ? 1.250 -11.954 0.111 1.00 93.56 154 LEU A O 1
ATOM 1181 N N . PHE A 1 155 ? 2.713 -11.410 -1.490 1.00 95.19 155 PHE A N 1
ATOM 1182 C CA . PHE A 1 155 ? 1.727 -10.713 -2.321 1.00 95.19 155 PHE A CA 1
ATOM 1183 C C . PHE A 1 155 ? 0.644 -11.657 -2.869 1.00 95.19 155 PHE A C 1
ATOM 1185 O O . PHE A 1 155 ? -0.536 -11.293 -2.901 1.00 95.19 155 PHE A O 1
ATOM 1192 N N . SER A 1 156 ? 1.011 -12.888 -3.237 1.00 95.94 156 SER A N 1
ATOM 1193 C CA . SER A 1 156 ? 0.055 -13.888 -3.723 1.00 95.94 156 SER A CA 1
ATOM 1194 C C . SER A 1 156 ? -0.966 -14.299 -2.658 1.00 95.94 156 SER A C 1
ATOM 1196 O O . SER A 1 156 ? -2.137 -14.499 -2.984 1.00 95.94 156 SER A O 1
ATOM 1198 N N . LEU A 1 157 ? -0.571 -14.327 -1.375 1.00 94.25 157 LEU A N 1
ATOM 1199 C CA . LEU A 1 157 ? -1.489 -14.577 -0.256 1.00 94.25 157 LEU A CA 1
ATOM 1200 C C . LEU A 1 157 ? -2.566 -13.492 -0.143 1.00 94.25 157 LEU A C 1
ATOM 1202 O O . LEU A 1 157 ? -3.652 -13.754 0.369 1.00 94.25 157 LEU A O 1
ATOM 1206 N N . ARG A 1 158 ? -2.292 -12.286 -0.654 1.00 93.25 158 ARG A N 1
ATOM 1207 C CA . ARG A 1 158 ? -3.235 -11.156 -0.688 1.00 93.25 158 ARG A CA 1
ATOM 1208 C C . ARG A 1 158 ? -3.943 -11.005 -2.034 1.00 93.25 158 ARG A C 1
ATOM 1210 O O . ARG A 1 158 ? -4.631 -10.016 -2.268 1.00 93.25 158 ARG A O 1
ATOM 1217 N N . GLY A 1 159 ? -3.819 -12.013 -2.897 1.00 95.00 159 GLY A N 1
ATOM 1218 C CA . GLY A 1 159 ? -4.530 -12.094 -4.168 1.00 95.00 159 GLY A CA 1
ATOM 1219 C C . GLY A 1 159 ? -3.899 -11.291 -5.302 1.00 95.00 159 GLY A C 1
ATOM 1220 O O . GLY A 1 159 ? -4.533 -11.156 -6.347 1.00 95.00 159 GLY A O 1
ATOM 1221 N N . PHE A 1 160 ? -2.676 -10.782 -5.135 1.00 95.44 160 PHE A N 1
ATOM 1222 C CA . PHE A 1 160 ? -1.954 -10.126 -6.220 1.00 95.44 160 PHE A CA 1
ATOM 1223 C C . PHE A 1 160 ? -1.257 -11.153 -7.112 1.00 95.44 160 PHE A C 1
ATOM 1225 O O . PHE A 1 160 ? -0.599 -12.081 -6.642 1.00 95.44 160 PHE A O 1
ATOM 1232 N N . SER A 1 161 ? -1.356 -10.955 -8.421 1.00 96.94 161 SER A N 1
ATOM 1233 C CA . SER A 1 161 ? -0.519 -11.651 -9.396 1.00 96.94 161 SER A CA 1
ATOM 1234 C C . SER A 1 161 ? 0.910 -11.098 -9.404 1.00 96.94 161 SER A C 1
ATOM 1236 O O . SER A 1 161 ? 1.161 -9.959 -9.001 1.00 96.94 161 SER A O 1
ATOM 1238 N N . ASP A 1 162 ? 1.856 -11.854 -9.963 1.00 95.62 162 ASP A N 1
ATOM 1239 C CA . ASP A 1 162 ? 3.240 -11.393 -10.153 1.00 95.62 162 ASP A CA 1
ATOM 1240 C C . ASP A 1 162 ? 3.302 -10.061 -10.916 1.00 95.62 162 ASP A C 1
ATOM 1242 O O . ASP A 1 162 ? 4.092 -9.171 -10.601 1.00 95.62 162 ASP A O 1
ATOM 1246 N N . ARG A 1 163 ? 2.421 -9.890 -11.911 1.00 96.06 163 ARG A N 1
ATOM 1247 C CA . ARG A 1 163 ? 2.347 -8.665 -12.714 1.00 96.06 163 ARG A CA 1
ATOM 1248 C C . ARG A 1 163 ? 1.876 -7.469 -11.890 1.00 96.06 163 ARG A C 1
ATOM 1250 O O . ARG A 1 163 ? 2.412 -6.376 -12.059 1.00 96.06 163 ARG A O 1
ATOM 1257 N N . GLU A 1 164 ? 0.875 -7.660 -11.040 1.00 93.94 164 GLU A N 1
ATOM 1258 C CA . GLU A 1 164 ? 0.382 -6.607 -10.147 1.00 93.94 164 GLU A CA 1
ATOM 1259 C C . GLU A 1 164 ? 1.408 -6.283 -9.069 1.00 93.94 164 GLU A C 1
ATOM 1261 O O . GLU A 1 164 ? 1.634 -5.112 -8.791 1.00 93.94 164 GLU A O 1
ATOM 1266 N N . THR A 1 165 ? 2.104 -7.293 -8.548 1.00 94.06 165 THR A N 1
ATOM 1267 C CA . THR A 1 165 ? 3.200 -7.109 -7.592 1.00 94.06 165 THR A CA 1
ATOM 1268 C C . THR A 1 165 ? 4.293 -6.222 -8.183 1.00 94.06 165 THR A C 1
ATOM 1270 O O . THR A 1 165 ? 4.666 -5.217 -7.585 1.00 94.06 165 THR A O 1
ATOM 1273 N N . VAL A 1 166 ? 4.751 -6.511 -9.406 1.00 92.44 166 VAL A N 1
ATOM 1274 C CA . VAL A 1 166 ? 5.740 -5.669 -10.105 1.00 92.44 166 VAL A CA 1
ATOM 1275 C C . VAL A 1 166 ? 5.205 -4.256 -10.363 1.00 92.44 166 VAL A C 1
ATOM 1277 O O . VAL A 1 166 ? 5.960 -3.290 -10.259 1.00 92.44 166 VAL A O 1
ATOM 1280 N N . ALA A 1 167 ? 3.916 -4.110 -10.680 1.00 91.31 167 ALA A N 1
ATOM 1281 C CA . ALA A 1 167 ? 3.300 -2.796 -10.847 1.00 91.31 167 ALA A CA 1
ATOM 1282 C C . ALA A 1 167 ? 3.267 -1.999 -9.528 1.00 91.31 167 ALA A C 1
ATOM 1284 O O . ALA A 1 167 ? 3.584 -0.810 -9.543 1.00 91.31 167 ALA A O 1
ATOM 1285 N N . LEU A 1 168 ? 2.944 -2.646 -8.401 1.00 89.69 168 LEU A N 1
ATOM 1286 C CA . LEU A 1 168 ? 2.935 -2.036 -7.067 1.00 89.69 168 LEU A CA 1
ATOM 1287 C C . LEU A 1 168 ? 4.342 -1.646 -6.607 1.00 89.69 168 LEU A C 1
ATOM 1289 O O . LEU A 1 168 ? 4.527 -0.534 -6.123 1.00 89.69 168 LEU A O 1
ATOM 1293 N N . LEU A 1 169 ? 5.345 -2.497 -6.840 1.00 88.94 16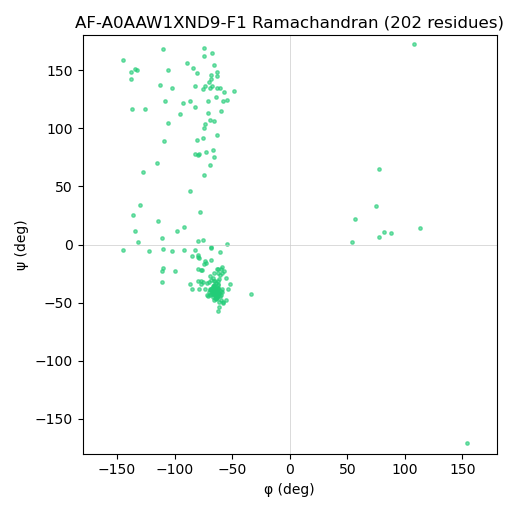9 LEU A N 1
ATOM 1294 C CA . LEU A 1 169 ? 6.755 -2.168 -6.581 1.00 88.94 169 LEU A CA 1
ATOM 1295 C C . LEU A 1 169 ? 7.225 -0.946 -7.388 1.00 88.94 169 LEU A C 1
ATOM 1297 O O . LEU A 1 169 ? 8.181 -0.274 -7.006 1.00 88.94 169 LEU A O 1
ATOM 1301 N N . GLY A 1 170 ? 6.530 -0.611 -8.479 1.00 85.25 170 GLY A N 1
ATOM 1302 C CA . GLY A 1 170 ? 6.732 0.628 -9.221 1.00 85.25 170 GLY A CA 1
ATOM 1303 C C . GLY A 1 170 ? 6.515 1.894 -8.387 1.00 85.25 170 GLY A C 1
ATOM 1304 O O . GLY A 1 170 ? 7.125 2.906 -8.715 1.00 85.25 170 GLY A O 1
ATOM 1305 N N . ALA A 1 171 ? 5.733 1.848 -7.300 1.00 83.75 171 ALA A N 1
ATOM 1306 C CA . ALA A 1 171 ? 5.524 2.980 -6.391 1.00 83.75 171 ALA A CA 1
ATOM 1307 C C . ALA A 1 171 ? 6.818 3.446 -5.702 1.00 83.75 171 ALA A C 1
ATOM 1309 O O . ALA A 1 171 ? 6.929 4.604 -5.308 1.00 83.75 171 ALA A O 1
ATOM 1310 N N . HIS A 1 172 ? 7.839 2.588 -5.636 1.00 79.06 172 HIS A N 1
ATOM 1311 C CA . HIS A 1 172 ? 9.168 2.951 -5.141 1.00 79.06 172 HIS A CA 1
ATOM 1312 C C . HIS A 1 172 ? 9.928 3.916 -6.064 1.00 79.06 172 HIS A C 1
ATOM 1314 O O . HIS A 1 172 ? 11.017 4.374 -5.722 1.00 79.06 172 HIS A O 1
ATOM 1320 N N . ASN A 1 173 ? 9.364 4.276 -7.221 1.00 77.06 173 ASN A N 1
ATOM 1321 C CA . ASN A 1 173 ? 9.882 5.355 -8.059 1.00 77.06 173 ASN A CA 1
ATOM 1322 C C . ASN A 1 173 ? 9.717 6.748 -7.424 1.00 77.06 173 ASN A C 1
ATOM 1324 O O . ASN A 1 173 ? 10.313 7.710 -7.916 1.00 77.06 173 ASN A O 1
ATOM 1328 N N . ILE A 1 174 ? 8.914 6.867 -6.365 1.00 72.69 174 ILE A N 1
ATOM 1329 C CA . ILE A 1 174 ? 8.635 8.117 -5.675 1.00 72.69 174 ILE A CA 1
ATOM 1330 C C . ILE A 1 174 ? 8.681 7.861 -4.162 1.00 72.69 174 ILE A C 1
ATOM 1332 O O . ILE A 1 174 ? 7.874 7.115 -3.624 1.00 72.69 174 ILE A O 1
ATOM 1336 N N . GLY A 1 175 ? 9.613 8.497 -3.448 1.00 72.56 175 GLY A N 1
ATOM 1337 C CA . GLY A 1 175 ? 9.716 8.339 -1.996 1.00 72.56 175 GLY A CA 1
ATOM 1338 C C . GLY A 1 175 ? 11.115 8.592 -1.444 1.00 72.56 175 GLY A C 1
ATOM 1339 O O . GLY A 1 175 ? 12.004 9.085 -2.141 1.00 72.56 175 GLY A O 1
ATOM 1340 N N . LYS A 1 176 ? 11.290 8.271 -0.162 1.00 76.75 176 LYS A N 1
ATOM 1341 C CA . LYS A 1 176 ? 12.569 8.293 0.559 1.00 76.75 176 LYS A CA 1
ATOM 1342 C C . LYS A 1 176 ? 12.683 7.005 1.371 1.00 76.75 176 LYS A C 1
ATOM 1344 O O . LYS A 1 176 ? 11.670 6.484 1.820 1.00 76.75 176 LYS A O 1
ATOM 1349 N N . ILE A 1 177 ? 13.909 6.548 1.594 1.00 75.50 177 ILE A N 1
ATOM 1350 C CA . ILE A 1 177 ? 14.222 5.425 2.479 1.00 75.50 177 ILE A CA 1
ATOM 1351 C C . ILE A 1 177 ? 15.382 5.805 3.400 1.00 75.50 177 ILE A C 1
ATOM 1353 O O . ILE A 1 177 ? 16.220 6.632 3.026 1.00 75.50 177 ILE A O 1
ATOM 1357 N N . GLY A 1 178 ? 15.415 5.224 4.599 1.00 78.44 178 GLY A N 1
ATOM 1358 C CA . GLY A 1 178 ? 16.547 5.332 5.517 1.00 78.44 178 GLY A CA 1
ATOM 1359 C C . GLY A 1 178 ? 17.823 4.703 4.944 1.00 78.44 178 GLY A C 1
ATOM 1360 O O . GLY A 1 178 ? 17.774 3.706 4.220 1.00 78.44 178 GLY A O 1
ATOM 1361 N N . CYS A 1 179 ? 18.982 5.290 5.253 1.00 81.69 179 CYS A N 1
ATOM 1362 C CA . CYS A 1 179 ? 20.280 4.782 4.792 1.00 81.69 179 CYS A CA 1
ATOM 1363 C C . CYS A 1 179 ? 20.574 3.374 5.331 1.00 81.69 179 CYS A C 1
ATOM 1365 O O . CYS A 1 179 ? 21.197 2.565 4.642 1.00 81.69 179 CYS A O 1
ATOM 1367 N N . GLU A 1 180 ? 20.073 3.066 6.527 1.00 82.38 180 GLU A N 1
ATOM 1368 C CA . GLU A 1 180 ? 20.225 1.789 7.222 1.00 82.38 180 GLU A CA 1
ATOM 1369 C C . GLU A 1 180 ? 19.755 0.584 6.393 1.00 82.38 180 GLU A C 1
ATOM 1371 O O . GLU A 1 180 ? 20.325 -0.500 6.510 1.00 82.38 180 GLU A O 1
ATOM 1376 N N . PHE A 1 181 ? 18.783 0.781 5.499 1.00 77.12 181 PHE A N 1
ATOM 1377 C CA . PHE A 1 181 ? 18.233 -0.262 4.630 1.00 77.12 181 PHE A CA 1
ATOM 1378 C C . PHE A 1 181 ? 19.043 -0.473 3.337 1.00 77.12 181 PHE A C 1
ATOM 1380 O O . PHE A 1 181 ? 18.823 -1.429 2.595 1.00 77.12 181 PHE A O 1
ATOM 1387 N N . ILE A 1 182 ? 20.008 0.405 3.042 1.00 78.44 182 ILE A N 1
ATOM 1388 C CA . ILE A 1 182 ? 20.857 0.324 1.843 1.00 78.44 182 ILE A CA 1
ATOM 1389 C C . ILE A 1 182 ? 22.301 -0.025 2.202 1.00 78.44 182 ILE A C 1
ATOM 1391 O O . ILE A 1 182 ? 22.972 -0.701 1.422 1.00 78.44 182 ILE A O 1
ATOM 1395 N N . ASP A 1 183 ? 22.786 0.411 3.362 1.00 77.75 183 ASP A N 1
ATOM 1396 C CA . ASP A 1 183 ? 24.205 0.346 3.724 1.00 77.75 183 ASP A CA 1
AT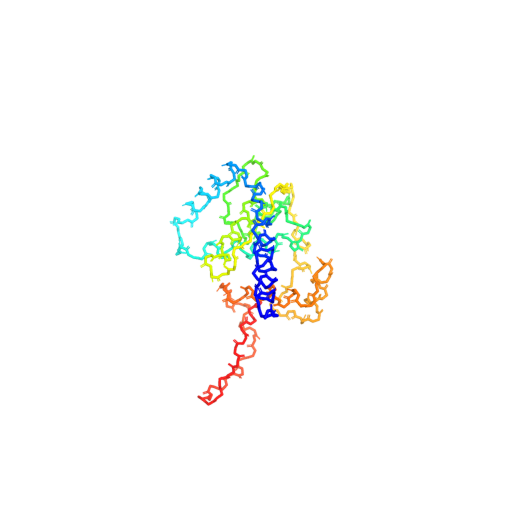OM 1397 C C . ASP A 1 183 ? 24.791 -1.076 3.760 1.00 77.75 183 ASP A C 1
ATOM 1399 O O . ASP A 1 183 ? 25.990 -1.249 3.527 1.00 77.75 183 ASP A O 1
ATOM 1403 N N . SER A 1 184 ? 23.963 -2.098 3.995 1.00 70.62 184 SER A N 1
ATOM 1404 C CA . SER A 1 184 ? 24.361 -3.512 3.971 1.00 70.62 184 SER A CA 1
ATOM 1405 C C . SER A 1 184 ? 24.598 -4.062 2.557 1.00 70.62 184 SER A C 1
ATOM 1407 O O . SER A 1 184 ? 25.212 -5.124 2.405 1.00 70.62 184 SER A O 1
ATOM 1409 N N . ARG A 1 185 ? 24.157 -3.357 1.503 1.00 69.69 185 ARG A N 1
ATOM 1410 C CA . ARG A 1 185 ? 24.332 -3.798 0.114 1.00 69.69 185 ARG A CA 1
ATOM 1411 C C . ARG A 1 185 ? 25.788 -3.594 -0.341 1.00 69.69 185 ARG A C 1
ATOM 1413 O O . ARG A 1 185 ? 26.354 -2.516 -0.140 1.00 69.69 185 ARG A O 1
ATOM 1420 N N . PRO A 1 186 ? 26.424 -4.593 -0.991 1.00 62.75 186 PRO A N 1
ATOM 1421 C CA . PRO A 1 186 ? 27.813 -4.480 -1.429 1.00 62.75 186 PRO A CA 1
ATOM 1422 C C . PRO A 1 186 ? 28.015 -3.280 -2.362 1.00 62.75 186 PRO A C 1
ATOM 1424 O O . PRO A 1 186 ? 27.399 -3.195 -3.424 1.00 62.75 186 PRO A O 1
ATOM 1427 N N . LYS A 1 187 ? 28.931 -2.370 -2.010 1.00 59.84 187 LYS A N 1
ATOM 1428 C CA . LYS A 1 187 ? 29.328 -1.221 -2.845 1.00 59.84 187 LYS A CA 1
ATOM 1429 C C . LYS A 1 187 ? 30.214 -1.674 -4.020 1.00 59.84 187 LYS A C 1
ATOM 1431 O O . LYS A 1 187 ? 31.357 -1.249 -4.137 1.00 59.84 187 LYS A O 1
ATOM 1436 N N . GLN A 1 188 ? 29.724 -2.555 -4.893 1.00 49.09 188 GLN A N 1
ATOM 1437 C CA . GLN A 1 188 ? 30.428 -2.987 -6.114 1.00 49.09 188 GLN A CA 1
ATOM 1438 C C . GLN A 1 188 ? 30.164 -2.049 -7.303 1.00 49.09 188 GLN A C 1
ATOM 1440 O O . GLN A 1 188 ? 29.889 -2.485 -8.417 1.00 49.09 188 GLN A O 1
ATOM 1445 N N . LEU A 1 189 ? 30.254 -0.739 -7.090 1.00 48.31 189 LEU A N 1
ATOM 1446 C CA . LEU A 1 189 ? 30.206 0.229 -8.184 1.00 48.31 189 LEU A CA 1
ATOM 1447 C C . LEU A 1 189 ? 31.593 0.832 -8.361 1.00 48.31 189 LEU A C 1
ATOM 1449 O O . LEU A 1 189 ? 31.937 1.853 -7.769 1.00 48.31 189 LEU A O 1
ATOM 1453 N N . HIS A 1 190 ? 32.397 0.174 -9.196 1.00 41.16 190 HIS A N 1
ATOM 1454 C CA . HIS A 1 190 ? 33.460 0.869 -9.904 1.00 41.16 190 HIS A CA 1
ATOM 1455 C C . HIS A 1 190 ? 32.778 1.783 -10.929 1.00 41.16 190 HIS A C 1
ATOM 1457 O O . HIS A 1 190 ? 32.168 1.312 -11.887 1.00 41.16 190 HIS A O 1
ATOM 1463 N N . TRP A 1 191 ? 32.793 3.089 -10.672 1.00 38.38 191 TRP A N 1
ATOM 1464 C CA . TRP A 1 191 ? 32.178 4.094 -11.535 1.00 38.38 191 TRP A CA 1
ATOM 1465 C C . TRP A 1 191 ? 32.991 4.288 -12.819 1.00 38.38 191 TRP A C 1
ATOM 1467 O O . TRP A 1 191 ? 33.720 5.270 -12.945 1.00 38.38 191 TRP A O 1
ATOM 1477 N N . ASP A 1 192 ? 32.843 3.388 -13.790 1.00 40.88 192 ASP A N 1
ATOM 1478 C CA . ASP A 1 192 ? 33.307 3.649 -15.151 1.00 40.88 192 ASP A CA 1
ATOM 1479 C C . ASP A 1 192 ? 32.226 4.389 -15.944 1.00 40.88 192 ASP A C 1
ATOM 1481 O O . ASP A 1 192 ? 31.086 3.943 -16.088 1.00 40.88 192 ASP A O 1
ATOM 1485 N N . ARG A 1 193 ? 32.598 5.556 -16.481 1.00 46.22 193 ARG A N 1
ATOM 1486 C CA . ARG A 1 193 ? 31.719 6.547 -17.135 1.00 46.22 193 ARG A CA 1
ATOM 1487 C C . ARG A 1 193 ? 30.979 6.016 -18.383 1.00 46.22 193 ARG A C 1
ATOM 1489 O O . ARG A 1 193 ? 30.147 6.728 -18.940 1.00 46.22 193 ARG A O 1
ATOM 1496 N N . ALA A 1 194 ? 31.279 4.795 -18.828 1.00 51.47 194 ALA A N 1
ATOM 1497 C CA . ALA A 1 194 ? 30.756 4.177 -20.049 1.00 51.47 194 ALA A CA 1
ATOM 1498 C C . ALA A 1 194 ? 29.595 3.193 -19.815 1.00 51.47 194 ALA A C 1
ATOM 1500 O O . ALA A 1 194 ? 28.788 2.975 -20.716 1.00 51.47 194 ALA A O 1
ATOM 1501 N N . THR A 1 195 ? 29.457 2.637 -18.614 1.00 45.91 195 THR A N 1
ATOM 1502 C CA . THR A 1 195 ? 28.333 1.768 -18.251 1.00 45.91 195 THR A CA 1
ATOM 1503 C C . THR A 1 195 ? 27.403 2.555 -17.354 1.00 45.91 195 THR A C 1
ATOM 1505 O O . THR A 1 195 ? 27.703 2.773 -16.187 1.00 45.91 195 THR A O 1
ATOM 1508 N N . ARG A 1 196 ? 26.267 3.004 -17.891 1.00 40.66 196 ARG A N 1
ATOM 1509 C CA . ARG A 1 196 ? 25.122 3.367 -17.053 1.00 40.66 196 ARG A CA 1
ATOM 1510 C C . ARG A 1 196 ? 24.506 2.047 -16.583 1.00 40.66 196 ARG A C 1
ATOM 1512 O O . ARG A 1 196 ? 23.805 1.434 -17.391 1.00 40.66 196 ARG A O 1
ATOM 1519 N N . PRO A 1 197 ? 24.750 1.553 -15.353 1.00 35.50 197 PRO A N 1
ATOM 1520 C CA . PRO A 1 197 ? 23.868 0.530 -14.824 1.00 35.50 197 PRO A CA 1
ATOM 1521 C C . PRO A 1 197 ? 22.457 1.121 -14.851 1.00 35.50 197 PRO A C 1
ATOM 1523 O O . PRO A 1 197 ? 22.248 2.270 -14.450 1.00 35.50 197 PRO A O 1
ATOM 1526 N N . SER A 1 198 ? 21.497 0.367 -15.382 1.00 31.98 198 SER A N 1
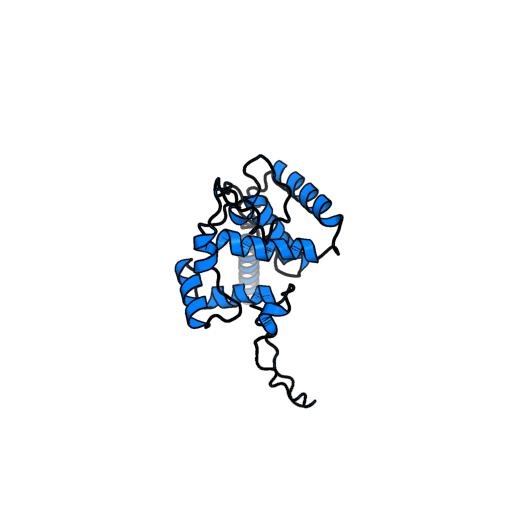ATOM 1527 C CA . SER A 1 198 ? 20.095 0.666 -15.116 1.00 31.98 198 SER A CA 1
ATOM 1528 C C . SER A 1 198 ? 19.912 0.494 -13.615 1.00 31.98 198 SER A C 1
ATOM 1530 O O . SER A 1 198 ? 19.734 -0.618 -13.131 1.00 31.98 198 SER A O 1
ATOM 1532 N N . PHE A 1 199 ? 20.032 1.589 -12.867 1.00 38.91 199 PHE A N 1
ATOM 1533 C CA . PHE A 1 199 ? 19.494 1.676 -11.523 1.00 38.91 199 PHE A CA 1
ATOM 1534 C C . PHE A 1 199 ? 17.977 1.630 -11.672 1.00 38.91 199 PHE A C 1
ATOM 1536 O O . PHE A 1 199 ? 17.302 2.656 -11.702 1.00 38.91 199 PHE A O 1
ATOM 1543 N N . THR A 1 200 ? 17.434 0.425 -11.821 1.00 32.41 200 THR A N 1
ATOM 1544 C CA . THR A 1 200 ? 16.068 0.183 -11.390 1.00 32.41 200 THR A CA 1
ATOM 1545 C C . THR A 1 200 ? 16.117 0.331 -9.882 1.00 32.41 200 THR A C 1
ATOM 1547 O O . THR A 1 200 ? 16.727 -0.475 -9.181 1.00 32.41 200 THR A O 1
ATOM 1550 N N . LEU A 1 201 ? 15.576 1.451 -9.422 1.00 33.31 201 LEU A N 1
ATOM 1551 C CA . LEU A 1 201 ? 15.466 1.845 -8.032 1.00 33.31 201 LEU A CA 1
ATOM 1552 C C . LEU A 1 201 ? 14.513 0.859 -7.330 1.00 33.31 201 LEU A C 1
ATOM 1554 O O . LEU A 1 201 ? 13.346 1.152 -7.114 1.00 33.31 201 LEU A O 1
ATOM 1558 N N . LEU A 1 202 ? 14.986 -0.354 -7.039 1.00 31.95 202 LEU A N 1
ATOM 1559 C CA . LEU A 1 202 ? 14.343 -1.258 -6.088 1.00 31.95 202 LEU A CA 1
ATOM 1560 C C . LEU A 1 202 ? 14.808 -0.818 -4.700 1.00 31.95 202 LEU A C 1
ATOM 1562 O O . LEU A 1 202 ? 15.762 -1.344 -4.113 1.00 31.95 202 LEU A O 1
ATOM 1566 N N . ILE A 1 203 ? 14.179 0.262 -4.247 1.00 35.06 203 ILE A N 1
ATOM 1567 C CA . ILE A 1 203 ? 14.126 0.608 -2.837 1.00 35.06 203 ILE A CA 1
ATOM 1568 C C . ILE A 1 203 ? 13.199 -0.430 -2.221 1.00 35.06 203 ILE A C 1
ATOM 1570 O O . ILE A 1 203 ? 12.036 -0.488 -2.581 1.00 35.06 203 ILE A O 1
ATOM 1574 N N . SER A 1 204 ? 13.735 -1.289 -1.375 1.00 37.16 204 SER A N 1
ATOM 1575 C CA . SER A 1 204 ? 12.978 -1.876 -0.290 1.00 37.16 204 SER A CA 1
ATOM 1576 C C . SER A 1 204 ? 13.708 -1.484 0.978 1.00 37.16 204 SER A C 1
ATOM 1578 O O . SER A 1 204 ? 14.924 -1.172 0.872 1.00 37.16 204 SER A O 1
#

Secondary structure (DSSP, 8-state):
-HHHHHHHHHHHHHHHHHHHHHTT-------HHHHHHHHHHHHHHTTSS-TTHHHHHHHHHHHHHHHTTSSSSGGGSPPTTS-GGG-TT--S---TTS-HHHHHHHHHHHHHHHTTPPP----------SS--HHHHHHHSPPTT--HHHHHHHHHHTT--HHHHHHHHGGGGS----GGGTTTS-------TT----------

Mean predicted aligned error: 14.64 Å

InterPro domains:
  IPR000823 Plant peroxidase [PR00461] (57-77)
  IPR000823 Plant peroxidase [PR00461] (163-175)
  IPR000823 Plant peroxidase [PTHR31517] (6-194)
  IPR002016 Haem peroxidase [PF00141] (62-198)
  IPR002016 Haem peroxidase [PR00458] (55-69)
  IPR002016 Haem peroxidase [PR00458] (98-115)
  IPR002016 Haem peroxidase [PR00458] (116-128)
  IPR002016 Haem peroxidase [PR00458] (164-179)
  IPR002016 Haem peroxidase [PS50873] (62-204)
  IPR010255 Haem peroxidase superfamily [SSF48113] (62-189)

Foldseek 3Di:
DPVVVVVVVVVVVVVVVVVVVVPPPPLPDPDPVLVVLLVVQLVVLVPDDDSQALLLLLLVQQCLCCLFPHQACQLCDAAPVPPNPPNPRNSGDDDPDQNVSVSSQVSNLVSCVVVVHDRDRDDDDHGHDPHHDPVRSVVQPDALPDDPVSQQVSVVVVVDHPVVSVVSLCSLVDHDDDVVSVVPDDPPDPPDVPDDDPCPPSGD

Organism: Rubus argutus (NCBI:txid59490)

pLDDT: mean 70.5, std 18.81, range [29.92, 96.94]

Radius of gyration: 22.13 Å; Cα contacts (8 Å, |Δi|>4): 168; chains: 1; bounding box: 56×38×80 Å

Nearest PDB structures (foldseek):
  5twt-assembly1_A  TM=7.795E-01  e=5.046E-08  Panicum virgatum
  4cuo-assembly1_A-2  TM=8.269E-01  e=4.956E-07  Ficus benghalensis
  1qo4-assembly1_A  TM=8.071E-01  e=4.956E-07  Arabidopsis thaliana
  1fhf-assembly1_A  TM=8.166E-01  e=8.184E-07  Glycine max
  4a5g-assembly2_B  TM=8.132E-01  e=1.351E-06  Raphanus sativus

Sequence (204 aa):
MKARWVFAMVVVFFSVVISWSNTRVESEREKPSLSSSLSSSSSSSSSQEPTGTSRLSYSASFFHDCFIEGCDASILLNDSNGNQSYSIEKQATPNRGGILCDVLALATRDGVFLAGGPFYPVLTGRRDSTQSYFDEALAEIPKPDDNITQTLHLFSLRGFSDRETVALLGAHNIGKIGCEFIDSRPKQLHWDRATRPSFTLLIS